Protein AF-A0A2W6T883-F1 (afdb_monomer_lite)

pLDDT: mean 93.5, std 10.35, range [40.06, 98.88]

Sequence (220 aa):
MSGCNPNTFVNSADPNTIEYDNLISVFHASLAKEKDGSFKVWGQVSNSNGTSDLLSPTLIAPGNGFNYTGTPLRVAAGSVSNTGHQFALLTTDGLYVWGTTNTLVSSTIKTTSAFGKITINGKTDGLPAGVNPSDVKMMFGSYRTLAIVTCTGDAWVLSFNGSKNGDGTAEGTTNNVIWHRVKTSLAGNPNLDNVVAMRGTPNALFALTSDGKLYTWGTG

Radius of gyration: 16.22 Å; chains: 1; bounding box: 38×35×51 Å

Structure (mmCIF, N/CA/C/O backbone):
data_AF-A0A2W6T883-F1
#
_entry.id   AF-A0A2W6T883-F1
#
loop_
_atom_site.group_PDB
_atom_site.id
_atom_site.type_symbol
_atom_site.label_atom_id
_atom_site.label_alt_id
_atom_site.label_comp_id
_atom_site.label_asym_id
_atom_site.label_entity_id
_atom_site.label_seq_id
_atom_site.pdbx_PDB_ins_code
_atom_site.Cartn_x
_atom_site.Cartn_y
_atom_site.Cartn_z
_atom_site.occupancy
_atom_site.B_iso_or_equiv
_atom_site.auth_seq_id
_atom_site.auth_comp_id
_atom_site.auth_asym_id
_atom_site.auth_atom_id
_atom_site.pdbx_PDB_model_num
ATOM 1 N N . MET A 1 1 ? -6.076 -19.173 -3.069 1.00 43.66 1 MET A N 1
ATOM 2 C CA . MET A 1 1 ? -6.849 -18.154 -2.327 1.00 43.66 1 MET A CA 1
ATOM 3 C C . MET A 1 1 ? -5.920 -17.567 -1.277 1.00 43.66 1 MET A C 1
ATOM 5 O O . MET A 1 1 ? -5.486 -18.310 -0.409 1.00 43.66 1 MET A O 1
ATOM 9 N N . SER A 1 2 ? -5.494 -16.312 -1.430 1.00 40.06 2 SER A N 1
ATOM 10 C CA . SER A 1 2 ? -4.523 -15.674 -0.531 1.00 40.06 2 SER A CA 1
ATOM 11 C C . SER A 1 2 ? -5.237 -14.841 0.541 1.00 40.06 2 SER A C 1
ATOM 13 O O . SER A 1 2 ? -5.756 -13.757 0.257 1.00 40.06 2 SER A O 1
ATOM 15 N N . GLY A 1 3 ? -5.239 -15.338 1.777 1.00 52.97 3 GLY A N 1
ATOM 16 C CA . GLY A 1 3 ? -5.752 -14.625 2.951 1.00 52.97 3 GLY A CA 1
ATOM 17 C C . GLY A 1 3 ? -7.233 -14.866 3.264 1.00 52.97 3 GLY A C 1
ATOM 18 O O . GLY A 1 3 ? -7.943 -15.573 2.553 1.00 52.97 3 GLY A O 1
ATOM 19 N N . CYS A 1 4 ? -7.690 -14.258 4.361 1.00 63.34 4 CYS A N 1
ATOM 20 C CA . CYS A 1 4 ? -9.005 -14.465 4.982 1.00 63.34 4 CYS A CA 1
ATOM 21 C C . CYS A 1 4 ? -10.194 -13.827 4.234 1.00 63.34 4 CYS A C 1
ATOM 23 O O . CYS A 1 4 ? -11.282 -13.737 4.793 1.00 63.34 4 CYS A O 1
ATOM 25 N N . ASN A 1 5 ? -10.000 -13.394 2.984 1.00 64.19 5 ASN A N 1
ATOM 26 C CA . ASN A 1 5 ? -11.037 -12.792 2.147 1.00 64.19 5 ASN A CA 1
ATOM 27 C C . ASN A 1 5 ? -11.294 -13.694 0.930 1.00 64.19 5 ASN A C 1
ATOM 29 O O . ASN A 1 5 ? -10.656 -13.516 -0.108 1.00 64.19 5 ASN A O 1
ATOM 33 N N . PRO A 1 6 ? -12.202 -14.683 1.027 1.00 61.53 6 PRO A N 1
ATOM 34 C CA . PRO A 1 6 ? -12.593 -15.491 -0.128 1.00 61.53 6 PRO A CA 1
ATOM 35 C C . PRO A 1 6 ? -13.497 -14.710 -1.099 1.00 61.53 6 PRO A C 1
ATOM 37 O O . PRO A 1 6 ? -13.765 -15.176 -2.207 1.00 61.53 6 PRO A O 1
ATOM 40 N N . ASN A 1 7 ? -13.980 -13.532 -0.689 1.00 65.56 7 ASN A N 1
ATOM 41 C CA . ASN A 1 7 ? -15.039 -12.803 -1.363 1.00 65.56 7 ASN A CA 1
ATOM 42 C C . ASN A 1 7 ? -14.481 -11.786 -2.371 1.00 65.56 7 ASN A C 1
ATOM 44 O O . ASN A 1 7 ? -14.225 -10.628 -2.045 1.00 65.56 7 ASN A O 1
ATOM 48 N N . THR A 1 8 ? -14.238 -12.252 -3.596 1.00 64.50 8 THR A N 1
ATOM 49 C CA . THR A 1 8 ? -13.632 -11.474 -4.687 1.00 64.50 8 THR A CA 1
ATOM 50 C C . THR A 1 8 ? -14.558 -11.362 -5.893 1.00 64.50 8 THR A C 1
ATOM 52 O O . THR A 1 8 ? -15.425 -12.210 -6.118 1.00 64.50 8 THR A O 1
ATOM 55 N N . PHE A 1 9 ? -14.317 -10.347 -6.727 1.00 64.19 9 PHE A N 1
ATOM 56 C CA . PHE A 1 9 ? -14.964 -10.167 -8.030 1.00 64.19 9 PHE A CA 1
ATOM 57 C C . PHE A 1 9 ? -16.500 -10.056 -7.947 1.00 64.19 9 PHE A C 1
ATOM 59 O O . PHE A 1 9 ? -17.023 -9.174 -7.272 1.00 64.19 9 PHE A O 1
ATOM 66 N N . VAL A 1 10 ? -17.222 -10.905 -8.684 1.00 56.94 10 VAL A N 1
ATOM 67 C CA . VAL A 1 10 ? -18.662 -10.777 -8.964 1.00 56.94 10 VAL A CA 1
ATOM 68 C C . VAL A 1 10 ? -19.541 -11.211 -7.776 1.00 56.94 10 VAL A C 1
ATOM 70 O O . VAL A 1 10 ? -20.741 -10.965 -7.794 1.00 56.94 10 VAL A O 1
ATOM 73 N N . ASN A 1 11 ? -18.963 -11.815 -6.728 1.00 55.88 11 ASN A N 1
ATOM 74 C CA . ASN A 1 11 ? -19.714 -12.407 -5.608 1.00 55.88 11 ASN A CA 1
ATOM 75 C C . ASN A 1 11 ? -19.651 -11.604 -4.289 1.00 55.88 11 ASN A C 1
ATOM 77 O O . ASN A 1 11 ? -20.107 -12.096 -3.257 1.00 55.88 11 ASN A O 1
ATOM 81 N N . SER A 1 12 ? -19.139 -10.367 -4.316 1.00 64.88 12 SER A N 1
ATOM 82 C CA . SER A 1 12 ? -19.002 -9.492 -3.138 1.00 64.88 12 SER A CA 1
ATOM 83 C C . SER A 1 12 ? -20.351 -9.085 -2.531 1.00 64.88 12 SER A C 1
ATOM 85 O O . SER A 1 12 ? -20.956 -8.110 -2.966 1.00 64.88 12 SER A O 1
ATOM 87 N N . ALA A 1 13 ? -20.810 -9.816 -1.510 1.00 67.00 13 ALA A N 1
ATOM 88 C CA . ALA A 1 13 ? -22.070 -9.541 -0.802 1.00 67.00 13 ALA A CA 1
ATOM 89 C C . ALA A 1 13 ? -21.924 -9.189 0.694 1.00 67.00 13 ALA A C 1
ATOM 91 O O . ALA A 1 13 ? -22.762 -8.467 1.228 1.00 67.00 13 ALA A O 1
ATOM 92 N N . ASP A 1 14 ? -20.881 -9.678 1.376 1.00 73.62 14 ASP A N 1
ATOM 93 C CA . ASP A 1 14 ? -20.674 -9.465 2.817 1.00 73.62 14 ASP A CA 1
ATOM 94 C C . ASP A 1 14 ? -19.475 -8.537 3.058 1.00 73.62 14 ASP A C 1
ATOM 96 O O . ASP A 1 14 ? -18.344 -8.958 2.794 1.00 73.62 14 ASP A O 1
ATOM 100 N N . PRO A 1 15 ? -19.681 -7.314 3.590 1.00 68.94 15 PRO A N 1
ATOM 101 C CA . PRO A 1 15 ? -18.618 -6.330 3.797 1.00 68.94 15 PRO A CA 1
ATOM 102 C C . PRO A 1 15 ? -17.485 -6.818 4.708 1.00 68.94 15 PRO A C 1
ATOM 104 O O . PRO A 1 15 ? -16.374 -6.300 4.611 1.00 68.94 15 PRO A O 1
ATOM 107 N N . ASN A 1 16 ? -17.719 -7.829 5.550 1.00 69.44 16 ASN A N 1
ATOM 108 C CA . ASN A 1 16 ? -16.692 -8.376 6.437 1.00 69.44 16 ASN A CA 1
ATOM 109 C C . ASN A 1 16 ? -15.648 -9.229 5.707 1.00 69.44 16 ASN A C 1
ATOM 111 O O . ASN A 1 16 ? -14.562 -9.454 6.242 1.00 69.44 16 ASN A O 1
ATOM 115 N N . THR A 1 17 ? -15.970 -9.708 4.502 1.00 69.06 17 THR A N 1
ATOM 116 C CA . THR A 1 17 ? -15.148 -10.668 3.752 1.00 69.06 17 THR A CA 1
ATOM 117 C C . THR A 1 17 ? -14.672 -10.150 2.397 1.00 69.06 17 THR A C 1
ATOM 119 O O . THR A 1 17 ? -13.911 -10.855 1.728 1.00 69.06 17 THR A O 1
ATOM 122 N N . ILE A 1 18 ? -15.089 -8.940 1.986 1.00 73.94 18 ILE A N 1
ATOM 123 C CA . ILE A 1 18 ? -14.731 -8.337 0.691 1.00 73.94 18 ILE A CA 1
ATOM 124 C C . ILE A 1 18 ? -13.211 -8.223 0.562 1.00 73.94 18 ILE A C 1
ATOM 126 O O . ILE A 1 18 ? -12.535 -7.571 1.362 1.00 73.94 18 ILE A O 1
ATOM 130 N N . GLU A 1 19 ? -12.668 -8.797 -0.508 1.00 76.62 19 GLU A N 1
ATOM 131 C CA . GLU A 1 19 ? -11.346 -8.424 -0.986 1.00 76.62 19 GLU A CA 1
ATOM 132 C C . GLU A 1 19 ? -11.461 -7.158 -1.836 1.00 76.62 19 GLU A C 1
ATOM 134 O O . GLU A 1 19 ? -11.983 -7.153 -2.956 1.00 76.62 19 GLU A O 1
ATOM 139 N N . TYR A 1 20 ? -10.982 -6.063 -1.262 1.00 78.25 20 TYR A N 1
ATOM 140 C CA . TYR A 1 20 ? -10.954 -4.779 -1.931 1.00 78.25 20 TYR A CA 1
ATOM 141 C C . TYR A 1 20 ? -9.771 -4.658 -2.905 1.00 78.25 20 TYR A C 1
ATOM 143 O O . TYR A 1 20 ? -8.866 -5.488 -2.925 1.00 78.25 20 TYR A O 1
ATOM 151 N N . ASP A 1 21 ? -9.770 -3.560 -3.667 1.00 80.81 21 ASP A N 1
ATOM 152 C CA . ASP A 1 21 ? -8.621 -3.089 -4.449 1.00 80.81 21 ASP A CA 1
ATOM 153 C C . ASP A 1 21 ? -8.260 -3.995 -5.641 1.00 80.81 21 ASP A C 1
ATOM 155 O O . ASP A 1 21 ? -7.102 -4.137 -6.026 1.00 80.81 21 ASP A O 1
ATOM 159 N N . ASN A 1 22 ? -9.291 -4.558 -6.286 1.00 85.38 22 ASN A N 1
ATOM 160 C CA . ASN A 1 22 ? -9.155 -5.268 -7.567 1.00 85.38 22 ASN A CA 1
ATOM 161 C C . ASN A 1 22 ? -8.710 -4.336 -8.709 1.00 85.38 22 ASN A C 1
ATOM 163 O O . ASN A 1 22 ? -8.096 -4.785 -9.673 1.00 85.38 22 ASN A O 1
ATOM 167 N N . LEU A 1 23 ? -9.021 -3.044 -8.591 1.00 92.25 23 LEU A N 1
ATOM 168 C CA . LEU A 1 23 ? -8.545 -1.970 -9.455 1.00 92.25 23 LEU A CA 1
ATOM 169 C C . LEU A 1 23 ? -8.138 -0.794 -8.570 1.00 92.25 23 LEU A C 1
ATOM 171 O O . LEU A 1 23 ? -8.924 -0.341 -7.739 1.00 92.25 23 LEU A O 1
ATOM 175 N N . ILE A 1 24 ? -6.924 -0.293 -8.765 1.00 96.25 24 ILE A N 1
ATOM 176 C CA . ILE A 1 24 ? -6.396 0.889 -8.083 1.00 96.25 24 ILE A CA 1
ATOM 177 C C . ILE A 1 24 ? -5.982 1.873 -9.162 1.00 96.25 24 ILE A C 1
ATOM 179 O O . ILE A 1 24 ? -5.304 1.501 -10.117 1.00 96.25 24 ILE A O 1
ATOM 183 N N . SER A 1 25 ? -6.376 3.130 -9.009 1.00 95.38 25 SER A N 1
ATOM 184 C CA . SER A 1 25 ? -5.904 4.210 -9.869 1.00 95.38 25 SER A CA 1
ATOM 185 C C . SER A 1 25 ? -5.264 5.294 -9.025 1.00 95.38 25 SER A C 1
ATOM 187 O O . SER A 1 25 ? -5.792 5.697 -7.991 1.00 95.38 25 SER A O 1
ATOM 189 N N . VAL A 1 26 ? -4.115 5.745 -9.498 1.00 95.62 26 VAL A N 1
ATOM 190 C CA . VAL A 1 26 ? -3.453 6.974 -9.077 1.00 95.62 26 VAL A CA 1
ATOM 191 C C . VAL A 1 26 ? -3.483 7.953 -10.249 1.00 95.62 26 VAL A C 1
ATOM 193 O O . VAL A 1 26 ? -4.086 7.660 -11.279 1.00 95.62 26 VAL A O 1
ATOM 196 N N . PHE A 1 27 ? -2.867 9.126 -10.109 1.00 94.88 27 PHE A N 1
ATOM 197 C CA . PHE A 1 27 ? -3.077 10.238 -11.041 1.00 94.88 27 PHE A CA 1
ATOM 198 C C . PHE A 1 27 ? -2.896 9.843 -12.528 1.00 94.88 27 PHE A C 1
ATOM 200 O O . PHE A 1 27 ? -3.797 10.107 -13.315 1.00 94.88 27 PHE A O 1
ATOM 207 N N . HIS A 1 28 ? -1.806 9.163 -12.922 1.00 96.56 28 HIS A N 1
ATOM 208 C CA . HIS A 1 28 ? -1.572 8.708 -14.313 1.00 96.56 28 HIS A CA 1
ATOM 209 C C . HIS A 1 28 ? -1.150 7.235 -14.425 1.00 96.56 28 HIS A C 1
ATOM 211 O O . HIS A 1 28 ? -0.506 6.837 -15.398 1.00 96.56 28 HIS A O 1
ATOM 217 N N . ALA A 1 29 ? -1.477 6.416 -13.430 1.00 97.50 29 ALA A N 1
ATOM 218 C CA . ALA A 1 29 ? -1.140 5.001 -13.443 1.00 97.50 29 ALA A CA 1
ATOM 219 C C . ALA A 1 29 ? -2.209 4.171 -12.742 1.00 97.50 29 ALA A C 1
ATOM 221 O O . ALA A 1 29 ? -2.952 4.662 -11.889 1.00 97.50 29 ALA A O 1
ATOM 222 N N . SER A 1 30 ? -2.267 2.896 -13.098 1.00 97.69 30 SER A N 1
ATOM 223 C CA . SER A 1 30 ? -3.265 1.973 -12.580 1.00 97.69 30 SER A CA 1
ATOM 224 C C . SER A 1 30 ? -2.646 0.619 -12.273 1.00 97.69 30 SER A C 1
ATOM 226 O O . SER A 1 30 ? -1.689 0.185 -12.916 1.00 97.69 30 SER A O 1
ATOM 228 N N . LEU A 1 31 ? -3.227 -0.049 -11.281 1.00 98.38 31 LEU A N 1
ATOM 229 C CA . LEU A 1 31 ? -2.971 -1.438 -10.935 1.00 98.38 31 LEU A CA 1
ATOM 230 C C . LEU A 1 31 ? -4.273 -2.224 -11.078 1.00 98.38 31 LEU A C 1
ATOM 232 O O . LEU A 1 31 ? -5.343 -1.729 -10.719 1.00 98.38 31 LEU A O 1
ATOM 236 N N . ALA A 1 32 ? -4.176 -3.461 -11.549 1.00 96.31 32 ALA A N 1
ATOM 237 C CA . ALA A 1 32 ? -5.304 -4.379 -11.619 1.00 96.31 32 ALA A CA 1
ATOM 238 C C . ALA A 1 32 ? -4.923 -5.750 -11.083 1.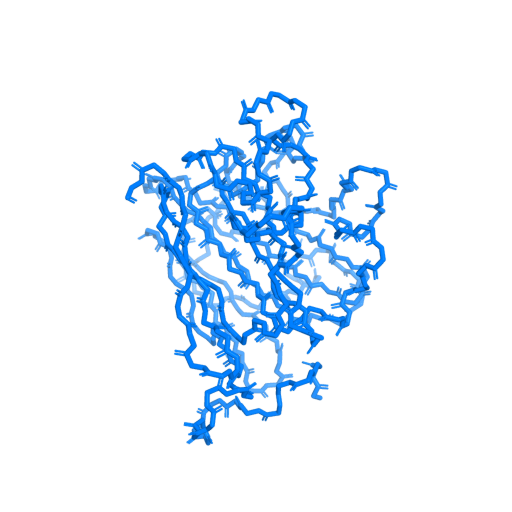00 96.31 32 ALA A C 1
ATOM 240 O O . ALA A 1 32 ? -3.832 -6.245 -11.365 1.00 96.31 32 ALA A O 1
ATOM 241 N N . LYS A 1 33 ? -5.845 -6.371 -10.352 1.00 93.19 33 LYS A N 1
ATOM 242 C CA . LYS A 1 33 ? -5.778 -7.776 -9.970 1.00 93.19 33 LYS A CA 1
ATOM 243 C C . LYS A 1 33 ? -6.464 -8.625 -11.035 1.00 93.19 33 LYS A C 1
ATOM 245 O O . LYS A 1 33 ? -7.607 -8.372 -11.410 1.00 93.19 33 LYS A O 1
ATOM 250 N N . GLU A 1 34 ? -5.777 -9.658 -11.490 1.00 90.75 34 GLU A N 1
ATOM 251 C CA . GLU A 1 34 ? -6.300 -10.644 -12.427 1.00 90.75 34 GLU A CA 1
ATOM 252 C C . GLU A 1 34 ? -6.982 -11.799 -11.679 1.00 90.75 34 GLU A C 1
ATOM 254 O O . GLU A 1 34 ? -6.749 -12.039 -10.491 1.00 90.75 34 GLU A O 1
ATOM 259 N N . LYS A 1 35 ? -7.820 -12.561 -12.392 1.00 85.25 35 LYS A N 1
ATOM 260 C CA . LYS A 1 35 ? -8.583 -13.685 -11.817 1.00 85.25 35 LYS A CA 1
ATOM 261 C C . LYS A 1 35 ? -7.709 -14.767 -11.173 1.00 85.25 35 LYS A C 1
ATOM 263 O O . LYS A 1 35 ? -8.174 -15.492 -10.301 1.00 85.25 35 LYS A O 1
ATOM 268 N N . ASP A 1 36 ? -6.472 -14.909 -11.641 1.00 86.25 36 ASP A N 1
ATOM 269 C CA . ASP A 1 36 ? -5.504 -15.890 -11.148 1.00 86.25 36 ASP A CA 1
ATOM 270 C C . ASP A 1 36 ? -4.741 -15.397 -9.905 1.00 86.25 36 ASP A C 1
ATOM 272 O O . ASP A 1 36 ? -3.927 -16.131 -9.349 1.00 86.25 36 ASP A O 1
ATOM 276 N N . GLY A 1 37 ? -5.028 -14.177 -9.439 1.00 87.69 37 GLY A N 1
ATOM 277 C CA . GLY A 1 37 ? -4.365 -13.543 -8.303 1.00 87.69 37 GLY A CA 1
ATOM 278 C C . GLY A 1 37 ? -3.100 -12.768 -8.666 1.00 87.69 37 GLY A C 1
ATOM 279 O O . GLY A 1 37 ? -2.504 -12.161 -7.779 1.00 87.69 37 GLY A O 1
ATOM 280 N N . SER A 1 38 ? -2.695 -12.758 -9.938 1.00 94.38 38 SER A N 1
ATOM 281 C CA . SER A 1 38 ? -1.595 -11.919 -10.406 1.00 94.38 38 SER A CA 1
ATOM 282 C C . SER A 1 38 ? -2.008 -10.449 -10.511 1.00 94.38 38 SER A C 1
ATOM 284 O O . SER A 1 38 ? -3.192 -10.109 -10.466 1.00 94.38 38 SER A O 1
ATOM 286 N N . PHE A 1 39 ? -1.023 -9.558 -10.636 1.00 97.81 39 PHE A N 1
ATOM 287 C CA . PHE A 1 39 ? -1.261 -8.121 -10.727 1.00 97.81 39 PHE A CA 1
ATOM 288 C C . PHE A 1 39 ? -0.634 -7.545 -11.990 1.00 97.81 39 PHE A C 1
ATOM 290 O O . PHE A 1 39 ? 0.483 -7.911 -12.358 1.00 97.81 39 PHE A O 1
ATOM 297 N N . LYS A 1 40 ? -1.328 -6.605 -12.628 1.00 98.62 40 LYS A N 1
ATOM 298 C CA . LYS A 1 40 ? -0.805 -5.796 -13.729 1.00 98.62 40 LYS A CA 1
ATOM 299 C C . LYS A 1 40 ? -0.663 -4.344 -13.308 1.00 98.62 40 LYS A C 1
ATOM 301 O O . LYS A 1 40 ? -1.455 -3.857 -12.506 1.00 98.62 40 LYS A O 1
ATOM 306 N N . VAL A 1 41 ? 0.313 -3.657 -13.892 1.00 98.69 41 VAL A N 1
ATOM 307 C CA . VAL A 1 41 ? 0.535 -2.216 -13.749 1.00 98.69 41 VAL A CA 1
ATOM 308 C C . VAL A 1 41 ? 0.715 -1.571 -15.122 1.00 98.69 41 VAL A C 1
ATOM 310 O O . VAL A 1 41 ? 1.238 -2.200 -16.045 1.00 98.69 41 VAL A O 1
ATOM 313 N N . TRP A 1 42 ? 0.244 -0.337 -15.275 1.00 98.50 42 TRP A N 1
ATOM 314 C CA . TRP A 1 42 ? 0.524 0.506 -16.436 1.00 98.50 42 TRP A CA 1
ATOM 315 C C . TRP A 1 42 ? 0.384 1.988 -16.095 1.00 98.50 42 TRP A C 1
ATOM 317 O O . TRP A 1 42 ? -0.129 2.358 -15.038 1.00 98.50 42 TRP A O 1
ATOM 327 N N . GLY A 1 43 ? 0.824 2.833 -17.022 1.00 97.38 43 GLY A N 1
ATOM 328 C CA . GLY A 1 43 ? 0.801 4.282 -16.918 1.00 97.38 43 GLY A CA 1
ATOM 329 C C . GLY A 1 43 ? 2.171 4.885 -16.639 1.00 97.38 43 GLY A C 1
ATOM 330 O O . GLY A 1 43 ? 3.214 4.235 -16.792 1.00 97.38 43 GLY A O 1
ATOM 331 N N . GLN A 1 44 ? 2.161 6.154 -16.257 1.00 96.38 44 GLN A N 1
ATOM 332 C CA . GLN A 1 44 ? 3.364 6.966 -16.152 1.00 96.38 44 GLN A CA 1
ATOM 333 C C . GLN A 1 44 ? 4.254 6.517 -14.985 1.00 96.38 44 GLN A C 1
ATOM 335 O O . GLN A 1 44 ? 3.752 6.236 -13.897 1.00 96.38 44 GLN A O 1
ATOM 340 N N . VAL A 1 45 ? 5.574 6.469 -15.192 1.00 95.31 45 VAL A N 1
ATOM 341 C CA . VAL A 1 45 ? 6.585 6.139 -14.161 1.00 95.31 45 VAL A CA 1
ATOM 342 C C . VAL A 1 45 ? 6.330 4.784 -13.467 1.00 95.31 45 VAL A C 1
ATOM 344 O O . VAL A 1 45 ? 6.726 4.554 -12.325 1.00 95.31 45 VAL A O 1
ATOM 347 N N . SER A 1 46 ? 5.626 3.867 -14.131 1.00 97.88 46 SER A N 1
ATOM 348 C CA . SER A 1 46 ? 5.144 2.627 -13.513 1.00 97.88 46 SER A CA 1
ATOM 349 C C . SER A 1 46 ? 6.034 1.405 -13.751 1.00 97.88 46 SER A C 1
ATOM 351 O O . SER A 1 46 ? 5.826 0.367 -13.118 1.00 97.88 46 SER A O 1
ATOM 353 N N . ASN A 1 47 ? 7.036 1.513 -14.630 1.00 98.38 47 ASN A N 1
ATOM 354 C CA . ASN A 1 47 ? 7.959 0.422 -14.936 1.00 98.38 47 ASN A CA 1
ATOM 355 C C . ASN A 1 47 ? 8.837 0.059 -13.720 1.00 98.38 47 ASN A C 1
ATOM 357 O O . ASN A 1 47 ? 8.997 0.850 -12.791 1.00 98.38 47 ASN A O 1
ATOM 361 N N . SER A 1 48 ? 9.437 -1.131 -13.716 1.00 98.56 48 SER A N 1
ATOM 362 C CA . SER A 1 48 ? 10.222 -1.673 -12.597 1.00 98.56 48 SER A CA 1
ATOM 363 C C . SER A 1 48 ? 11.481 -0.861 -12.270 1.00 98.56 48 SER A C 1
ATOM 365 O O . SER A 1 48 ? 11.947 -0.877 -11.134 1.00 98.56 48 SER A O 1
ATOM 367 N N . ASN A 1 49 ? 12.009 -0.074 -13.210 1.00 98.12 49 ASN A N 1
ATOM 368 C CA . ASN A 1 49 ? 13.068 0.906 -12.933 1.00 98.12 49 ASN A CA 1
ATOM 369 C C . ASN A 1 49 ? 12.573 2.138 -12.135 1.00 98.12 49 ASN A C 1
ATOM 371 O O . ASN A 1 49 ? 13.379 2.925 -11.631 1.00 98.12 49 ASN A O 1
ATOM 375 N N . GLY A 1 50 ? 11.254 2.291 -11.997 1.00 96.62 50 GLY A N 1
ATOM 376 C CA . GLY A 1 50 ? 10.584 3.382 -11.299 1.00 96.62 50 GLY A CA 1
ATOM 377 C C . GLY A 1 50 ? 10.736 4.745 -11.968 1.00 96.62 50 GLY A C 1
ATOM 378 O O . GLY A 1 50 ? 10.592 5.752 -11.283 1.00 96.62 50 GLY A O 1
ATOM 379 N N . THR A 1 51 ? 11.090 4.792 -13.256 1.00 96.25 51 THR A N 1
ATOM 380 C CA . THR A 1 51 ? 11.303 6.039 -14.015 1.00 96.25 51 THR A CA 1
ATOM 381 C C . THR A 1 51 ? 10.658 6.026 -15.397 1.00 96.25 51 THR A C 1
ATOM 383 O O . THR A 1 51 ? 10.266 7.079 -15.889 1.00 96.25 51 THR A O 1
ATOM 386 N N . SER A 1 52 ? 10.535 4.859 -16.031 1.00 97.31 52 SER A N 1
ATOM 387 C CA . SER A 1 52 ? 9.914 4.711 -17.348 1.00 97.31 52 SER A CA 1
ATOM 388 C C . SER A 1 52 ? 8.424 4.399 -17.258 1.00 97.31 52 SER A C 1
ATOM 390 O O . SER A 1 52 ? 7.930 3.858 -16.266 1.00 97.31 52 SER A O 1
ATOM 392 N N . ASP A 1 53 ? 7.724 4.686 -18.346 1.00 97.81 53 ASP A N 1
ATOM 393 C CA . ASP A 1 53 ? 6.302 4.404 -18.488 1.00 97.81 53 ASP A CA 1
ATOM 394 C C . ASP A 1 53 ? 6.066 2.959 -18.949 1.00 97.81 53 ASP A C 1
ATOM 396 O O . ASP A 1 53 ? 6.917 2.336 -19.591 1.00 97.81 53 ASP A O 1
ATOM 400 N N . LEU A 1 54 ? 4.877 2.438 -18.653 1.00 98.44 54 LEU A N 1
ATOM 401 C CA . LEU A 1 54 ? 4.342 1.221 -19.261 1.00 98.44 54 LEU A CA 1
ATOM 402 C C . LEU A 1 54 ? 3.059 1.594 -20.000 1.00 98.44 54 LEU A C 1
ATOM 404 O O . LEU A 1 54 ? 2.068 1.973 -19.383 1.00 98.44 54 LEU A O 1
ATOM 408 N N . LEU A 1 55 ? 3.078 1.506 -21.329 1.00 98.06 55 LEU A N 1
ATOM 409 C CA . LEU A 1 55 ? 1.989 2.004 -22.182 1.00 98.06 55 LEU A CA 1
ATOM 410 C C . LEU A 1 55 ? 0.806 1.031 -22.306 1.00 98.06 55 LEU A C 1
ATOM 412 O O . LEU A 1 55 ? -0.216 1.360 -22.900 1.00 98.06 55 LEU A O 1
ATOM 416 N N . SER A 1 56 ? 0.937 -0.167 -21.745 1.00 98.06 56 SER A N 1
ATOM 417 C CA . SER A 1 56 ? -0.090 -1.205 -21.742 1.00 98.06 56 SER A CA 1
ATOM 418 C C . SER A 1 56 ? -0.048 -1.989 -20.431 1.00 98.06 56 SER A C 1
ATOM 420 O O . SER A 1 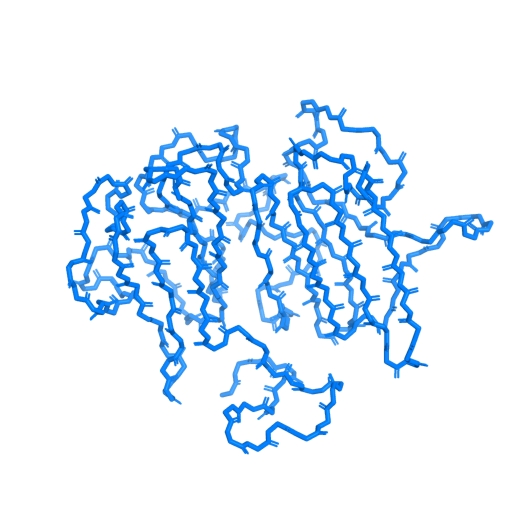56 ? 1.036 -2.104 -19.845 1.00 98.06 56 SER A O 1
ATOM 422 N N . PRO A 1 57 ? -1.176 -2.580 -19.986 1.00 98.50 57 PRO A N 1
ATOM 423 C CA . PRO A 1 57 ? -1.213 -3.446 -18.811 1.00 98.50 57 PRO A CA 1
ATOM 424 C C . PRO A 1 57 ? -0.114 -4.508 -18.855 1.00 98.50 57 PRO A C 1
ATOM 426 O O . PRO A 1 57 ? -0.132 -5.405 -19.696 1.00 98.50 57 PRO A O 1
ATOM 429 N N . THR A 1 58 ? 0.849 -4.396 -17.946 1.00 98.75 58 THR A N 1
ATOM 430 C CA . THR A 1 58 ? 2.029 -5.262 -17.895 1.00 98.75 58 THR A CA 1
ATOM 431 C C . THR A 1 58 ? 2.011 -6.055 -16.604 1.00 98.75 58 THR A C 1
ATOM 433 O O . THR A 1 58 ? 1.799 -5.497 -15.530 1.00 98.75 58 THR A O 1
ATOM 436 N N . LEU A 1 59 ? 2.228 -7.366 -16.700 1.00 98.69 59 LEU A N 1
ATOM 437 C CA . LEU A 1 59 ? 2.278 -8.253 -15.542 1.00 98.69 59 LEU A CA 1
ATOM 438 C C . LEU A 1 59 ? 3.431 -7.861 -14.605 1.00 98.69 59 LEU A C 1
ATOM 440 O O . LEU A 1 59 ? 4.576 -7.740 -15.040 1.00 98.69 59 LEU A O 1
ATOM 444 N N . ILE A 1 60 ? 3.143 -7.734 -13.313 1.00 98.75 60 ILE A N 1
ATOM 445 C CA . ILE A 1 60 ? 4.151 -7.561 -12.268 1.00 98.75 60 ILE A CA 1
ATOM 446 C C . ILE A 1 60 ? 4.759 -8.939 -11.982 1.00 98.75 60 ILE A C 1
ATOM 448 O O . ILE A 1 60 ? 4.250 -9.720 -11.176 1.00 98.75 60 ILE A O 1
ATOM 452 N N . ALA A 1 61 ? 5.840 -9.263 -12.687 1.00 98.44 61 ALA A N 1
ATOM 453 C CA . ALA A 1 61 ? 6.559 -10.530 -12.567 1.00 98.44 61 ALA A CA 1
ATOM 454 C C . ALA A 1 61 ? 8.073 -10.333 -12.749 1.00 98.44 61 ALA A C 1
ATOM 456 O O . ALA A 1 61 ? 8.471 -9.397 -13.453 1.00 98.44 61 ALA A O 1
ATOM 457 N N . PRO A 1 62 ? 8.917 -11.242 -12.215 1.00 98.38 62 PRO A N 1
ATOM 458 C CA . PRO A 1 62 ? 10.366 -11.191 -12.424 1.00 98.38 62 PRO A CA 1
ATOM 459 C C . PRO A 1 62 ? 10.761 -11.141 -13.905 1.00 98.38 62 PRO A C 1
ATOM 461 O O . PRO A 1 62 ? 11.661 -10.397 -14.278 1.00 98.38 62 PRO A O 1
ATOM 464 N N . GLY A 1 63 ? 10.020 -11.836 -14.778 1.00 97.94 63 GLY A N 1
ATOM 465 C CA . GLY A 1 63 ? 10.234 -11.794 -16.232 1.00 97.94 63 GLY A CA 1
ATOM 466 C C . GLY A 1 63 ? 10.068 -10.406 -16.872 1.00 97.94 63 GLY A C 1
ATOM 467 O O . GLY A 1 63 ? 10.604 -10.173 -17.947 1.00 97.94 63 GLY A O 1
ATOM 468 N N . ASN A 1 64 ? 9.389 -9.475 -16.195 1.00 98.50 64 ASN A N 1
ATOM 469 C CA . ASN A 1 64 ? 9.218 -8.078 -16.612 1.00 98.50 64 ASN A CA 1
ATOM 470 C C . ASN A 1 64 ? 10.065 -7.108 -15.757 1.00 98.50 64 ASN A C 1
ATOM 472 O O . ASN A 1 64 ? 9.773 -5.917 -15.668 1.00 98.50 64 ASN A O 1
ATOM 476 N N . GLY A 1 65 ? 11.099 -7.616 -15.078 1.00 98.12 65 GLY A N 1
ATOM 477 C CA . GLY A 1 65 ? 12.030 -6.835 -14.256 1.00 98.12 65 GLY A CA 1
ATOM 478 C C . GLY A 1 65 ? 11.542 -6.513 -12.839 1.00 98.12 65 GLY A C 1
ATOM 479 O O . GLY A 1 65 ? 12.281 -5.912 -12.060 1.00 98.12 65 GLY A O 1
ATOM 480 N N . PHE A 1 66 ? 10.331 -6.933 -12.460 1.00 98.75 66 PHE A N 1
ATOM 481 C CA . PHE A 1 66 ? 9.840 -6.839 -11.082 1.00 98.75 66 PHE A CA 1
ATOM 482 C C . PHE A 1 66 ? 10.390 -8.014 -10.269 1.00 98.75 66 PHE A C 1
ATOM 484 O O . PHE A 1 66 ? 9.705 -9.010 -10.043 1.00 98.75 66 PHE A O 1
ATOM 491 N N . ASN A 1 67 ? 11.662 -7.924 -9.885 1.00 97.88 67 ASN A N 1
ATOM 492 C CA . ASN A 1 67 ? 12.410 -9.012 -9.253 1.00 97.88 67 ASN A CA 1
ATOM 493 C C . ASN A 1 67 ? 12.001 -9.220 -7.784 1.00 97.88 67 ASN A C 1
ATOM 495 O O . ASN A 1 67 ? 12.684 -8.763 -6.866 1.00 97.88 67 ASN A O 1
ATOM 499 N N . TYR A 1 68 ? 10.878 -9.903 -7.564 1.00 98.44 68 TYR A N 1
ATOM 500 C CA . TYR A 1 68 ? 10.438 -10.383 -6.252 1.00 98.44 68 TYR A CA 1
ATOM 501 C C . TYR A 1 68 ? 10.567 -11.902 -6.127 1.00 98.44 68 TYR A C 1
ATOM 503 O O . TYR A 1 68 ? 10.694 -12.623 -7.117 1.00 98.44 68 TYR A O 1
ATOM 511 N N . THR A 1 69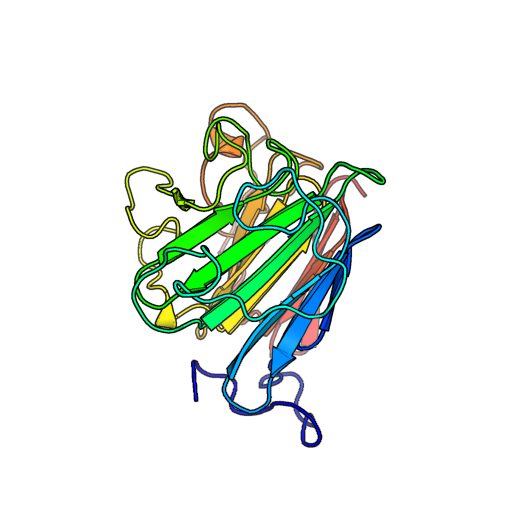 ? 10.492 -12.387 -4.894 1.00 98.25 69 THR A N 1
ATOM 512 C CA . THR A 1 69 ? 10.340 -13.805 -4.562 1.00 98.25 69 THR A CA 1
ATOM 513 C C . THR A 1 69 ? 9.000 -14.027 -3.861 1.00 98.25 69 THR A C 1
ATOM 515 O O . THR A 1 69 ? 8.313 -13.086 -3.461 1.00 98.25 69 THR A O 1
ATOM 518 N N . GLY A 1 70 ? 8.589 -15.288 -3.737 1.00 97.31 70 GLY A N 1
ATOM 519 C CA . GLY A 1 70 ? 7.304 -15.632 -3.136 1.00 97.31 70 GLY A CA 1
ATOM 520 C C . GLY A 1 70 ? 6.105 -15.380 -4.054 1.00 97.31 70 GLY A C 1
ATOM 521 O O . GLY A 1 70 ? 6.239 -15.157 -5.256 1.00 97.31 70 GLY A O 1
ATOM 522 N N . THR A 1 71 ? 4.909 -15.470 -3.474 1.00 96.75 71 THR A N 1
ATOM 523 C CA . THR A 1 71 ? 3.637 -15.305 -4.194 1.00 96.75 71 THR A CA 1
ATOM 524 C C . THR A 1 71 ? 3.090 -13.894 -3.982 1.00 96.75 71 THR A C 1
ATOM 526 O O . THR A 1 71 ? 3.035 -13.467 -2.827 1.00 96.75 71 THR A O 1
ATOM 529 N N . PRO A 1 72 ? 2.659 -13.171 -5.033 1.00 96.81 72 PRO A N 1
ATOM 530 C CA . PRO A 1 72 ? 1.955 -11.897 -4.900 1.00 96.81 72 PRO A CA 1
ATOM 531 C C . PRO A 1 72 ? 0.698 -12.007 -4.031 1.00 96.81 72 PRO A C 1
ATOM 533 O O . PRO A 1 72 ? -0.098 -12.928 -4.193 1.00 96.81 72 PRO A O 1
ATOM 536 N N . LEU A 1 73 ? 0.513 -11.053 -3.119 1.00 95.50 73 LEU A N 1
ATOM 537 C CA . LEU A 1 73 ? -0.609 -11.022 -2.180 1.00 95.50 73 LEU A CA 1
ATOM 538 C C . LEU A 1 73 ? -1.465 -9.773 -2.363 1.00 95.50 73 LEU A C 1
ATOM 540 O O . LEU A 1 73 ? -2.678 -9.884 -2.518 1.00 95.50 73 LEU A O 1
ATOM 544 N N . ARG A 1 74 ? -0.866 -8.579 -2.320 1.00 95.81 74 ARG A N 1
ATOM 545 C CA . ARG A 1 74 ? -1.589 -7.297 -2.359 1.00 95.81 74 ARG A CA 1
ATOM 546 C C . ARG A 1 74 ? -0.774 -6.248 -3.100 1.00 95.81 74 ARG A C 1
ATOM 548 O O . ARG A 1 74 ? 0.453 -6.307 -3.103 1.00 95.81 74 ARG A O 1
ATOM 555 N N . VAL A 1 75 ? -1.453 -5.249 -3.647 1.00 98.06 75 VAL A N 1
ATOM 556 C CA . VAL A 1 75 ? -0.822 -4.053 -4.214 1.00 98.06 75 VAL A CA 1
ATOM 557 C C . VAL A 1 75 ? -1.446 -2.799 -3.622 1.00 98.06 75 VAL A C 1
ATOM 559 O O . VAL A 1 75 ? -2.582 -2.823 -3.162 1.00 98.06 75 VAL A O 1
ATOM 562 N N . ALA A 1 76 ? -0.687 -1.711 -3.608 1.00 98.31 76 ALA A N 1
ATOM 563 C CA . ALA A 1 76 ? -1.165 -0.383 -3.248 1.00 98.31 76 ALA A CA 1
ATOM 564 C C . ALA A 1 76 ? -0.346 0.664 -3.996 1.00 98.31 76 ALA A C 1
ATOM 566 O O . ALA A 1 76 ? 0.763 0.388 -4.453 1.00 98.31 76 ALA A O 1
ATOM 567 N N . ALA A 1 77 ? -0.880 1.872 -4.120 1.00 98.38 77 ALA A N 1
ATOM 568 C CA . ALA A 1 77 ? -0.164 2.979 -4.728 1.00 98.38 77 ALA A CA 1
ATOM 569 C C . ALA A 1 77 ? -0.594 4.308 -4.112 1.00 98.38 77 ALA A C 1
ATOM 571 O O . ALA A 1 77 ? -1.689 4.427 -3.568 1.00 98.38 77 ALA A O 1
ATOM 572 N N . GLY A 1 78 ? 0.283 5.301 -4.204 1.00 98.00 78 GLY A N 1
ATOM 573 C CA . GLY A 1 78 ? 0.012 6.682 -3.828 1.00 98.00 78 GLY A CA 1
ATOM 574 C C . GLY A 1 78 ? 0.573 7.629 -4.880 1.00 98.00 78 GLY A C 1
ATOM 575 O O . GLY A 1 78 ? 1.539 7.293 -5.571 1.00 98.00 78 GLY A O 1
ATOM 576 N N . SER A 1 79 ? -0.024 8.814 -5.001 1.00 97.69 79 SER A N 1
ATOM 577 C CA . SER A 1 79 ? 0.457 9.847 -5.920 1.00 97.69 79 SER A CA 1
ATOM 578 C C . SER A 1 79 ? 0.253 11.261 -5.402 1.00 97.69 79 SER A C 1
ATOM 580 O O . SER A 1 79 ? -0.669 11.506 -4.630 1.00 97.69 79 SER A O 1
ATOM 582 N N . VAL A 1 80 ? 1.069 12.194 -5.894 1.00 96.06 80 VAL A N 1
ATOM 583 C CA . VAL A 1 80 ? 0.978 13.638 -5.599 1.00 96.06 80 VAL A CA 1
ATOM 584 C C . VAL A 1 80 ? 0.853 14.513 -6.844 1.00 96.06 80 VAL A C 1
ATOM 586 O O . VAL A 1 80 ? 0.352 15.630 -6.770 1.00 96.06 80 VAL A O 1
ATOM 589 N N . SER A 1 81 ? 1.307 14.026 -7.994 1.00 93.12 81 SER A N 1
ATOM 590 C CA . SER A 1 81 ? 1.332 14.787 -9.242 1.00 93.12 81 SER A CA 1
ATOM 591 C C . SER A 1 81 ? 1.272 13.847 -10.444 1.00 93.12 81 SER A C 1
ATOM 593 O O . SER A 1 81 ? 1.221 12.627 -10.293 1.00 93.12 81 SER A O 1
ATOM 595 N N . ASN A 1 82 ? 1.328 14.417 -11.647 1.00 86.00 82 ASN A N 1
ATOM 596 C CA . ASN A 1 82 ? 1.424 13.661 -12.891 1.00 86.00 82 ASN A CA 1
ATOM 597 C C . ASN A 1 82 ? 2.657 12.740 -12.956 1.00 86.00 82 ASN A C 1
ATOM 599 O O . ASN A 1 82 ? 2.567 11.685 -13.563 1.00 86.00 82 ASN A O 1
ATOM 603 N N . THR A 1 83 ? 3.783 13.080 -12.323 1.00 86.44 83 THR A N 1
ATOM 604 C CA . THR A 1 83 ? 5.007 12.246 -12.307 1.00 86.44 83 THR A CA 1
ATOM 605 C C . THR A 1 83 ? 5.324 11.640 -10.939 1.00 86.44 83 THR A C 1
ATOM 607 O O . THR A 1 83 ? 6.223 10.810 -10.810 1.00 86.44 83 THR A O 1
ATOM 610 N N . GLY A 1 84 ? 4.612 12.047 -9.892 1.00 95.12 84 GLY A N 1
ATOM 611 C CA . GLY A 1 84 ? 4.818 11.563 -8.536 1.00 95.12 84 GLY A CA 1
ATOM 612 C C . GLY A 1 84 ? 3.897 10.400 -8.215 1.00 95.12 84 GLY A C 1
ATOM 613 O O . GLY A 1 84 ? 2.885 10.640 -7.563 1.00 95.12 84 GLY A O 1
ATOM 614 N N . HIS A 1 85 ? 4.255 9.179 -8.631 1.00 97.19 85 HIS A N 1
ATOM 615 C CA . HIS A 1 85 ? 3.576 7.925 -8.258 1.00 97.19 85 HIS A CA 1
ATOM 616 C C . HIS A 1 85 ? 4.558 6.986 -7.574 1.00 97.19 85 HIS A C 1
ATOM 618 O O . HIS A 1 85 ? 5.696 6.857 -8.019 1.00 97.19 85 HIS A O 1
ATOM 624 N N . GLN A 1 86 ? 4.114 6.282 -6.540 1.00 98.69 86 GLN A N 1
ATOM 625 C CA . GLN A 1 86 ? 4.881 5.192 -5.950 1.00 98.69 86 GLN A CA 1
ATOM 626 C C . GLN A 1 86 ? 3.952 4.033 -5.633 1.00 98.69 86 GLN A C 1
ATOM 628 O O . GLN A 1 86 ? 2.832 4.220 -5.154 1.00 98.69 86 GLN A O 1
ATOM 633 N N . PHE A 1 87 ? 4.433 2.837 -5.923 1.00 98.81 87 PHE A N 1
ATOM 634 C CA . PHE A 1 87 ? 3.670 1.606 -5.901 1.00 98.81 87 PHE A CA 1
ATOM 635 C C . PHE A 1 87 ? 4.292 0.646 -4.896 1.00 98.81 87 PHE A C 1
ATOM 637 O O . PHE A 1 87 ? 5.495 0.695 -4.622 1.00 98.81 87 PHE A O 1
ATOM 644 N N . ALA A 1 88 ? 3.466 -0.246 -4.373 1.00 98.81 88 ALA A N 1
ATOM 645 C CA . ALA A 1 88 ? 3.865 -1.301 -3.471 1.00 98.81 88 ALA A CA 1
ATOM 646 C C . ALA A 1 88 ? 3.278 -2.638 -3.923 1.00 98.81 88 ALA A C 1
ATOM 648 O O . ALA A 1 88 ? 2.119 -2.713 -4.334 1.00 98.81 88 ALA A O 1
ATOM 649 N N . LEU A 1 89 ? 4.079 -3.692 -3.795 1.00 98.81 89 LEU A N 1
ATOM 650 C CA . LEU A 1 89 ? 3.683 -5.084 -3.955 1.00 98.81 89 LEU A CA 1
ATOM 651 C C . LEU A 1 89 ? 4.038 -5.822 -2.669 1.00 98.81 89 LEU A C 1
ATOM 653 O O . LEU A 1 89 ? 5.208 -5.908 -2.303 1.00 98.81 89 LEU A O 1
ATOM 657 N N . LEU A 1 90 ? 3.042 -6.395 -2.010 1.00 98.69 90 LEU A N 1
ATOM 658 C CA . LEU A 1 90 ? 3.257 -7.362 -0.947 1.00 98.69 90 LEU A CA 1
ATOM 659 C C . LEU A 1 90 ? 3.275 -8.765 -1.548 1.00 98.69 90 LEU A C 1
ATOM 661 O O . LEU A 1 90 ? 2.358 -9.142 -2.278 1.00 98.69 90 LEU A O 1
ATOM 665 N N . THR A 1 91 ? 4.288 -9.545 -1.197 1.00 98.56 91 THR A N 1
ATOM 666 C CA . THR A 1 91 ? 4.398 -10.973 -1.512 1.00 98.56 91 THR A CA 1
ATOM 667 C C . THR A 1 91 ? 4.504 -11.785 -0.225 1.00 98.56 91 THR A C 1
ATOM 669 O O . THR A 1 91 ? 4.698 -11.213 0.843 1.00 98.56 91 THR A O 1
ATOM 672 N N . THR A 1 92 ? 4.463 -13.115 -0.309 1.00 97.81 92 THR A N 1
ATOM 673 C CA . THR A 1 92 ? 4.760 -13.985 0.843 1.00 97.81 92 THR A CA 1
ATOM 674 C C . THR A 1 92 ? 6.177 -13.814 1.400 1.00 97.81 92 THR A C 1
ATOM 676 O O . THR A 1 92 ? 6.404 -14.191 2.542 1.00 97.81 92 THR A O 1
ATOM 679 N N . ASP A 1 93 ? 7.124 -13.279 0.621 1.00 98.31 93 ASP A N 1
ATOM 680 C CA . ASP A 1 93 ? 8.488 -12.992 1.087 1.00 98.31 93 ASP A CA 1
ATOM 681 C C . ASP A 1 93 ? 8.594 -11.614 1.763 1.00 98.31 93 ASP A C 1
ATOM 683 O O . ASP A 1 93 ? 9.392 -11.417 2.680 1.00 98.31 93 ASP A O 1
ATOM 687 N N . GLY A 1 94 ? 7.788 -10.643 1.331 1.00 98.38 94 GLY A N 1
ATOM 688 C CA . GLY A 1 94 ? 7.720 -9.322 1.948 1.00 98.38 94 GLY A CA 1
ATOM 689 C C . GLY A 1 94 ? 7.259 -8.216 1.011 1.00 98.38 94 GLY A C 1
ATOM 690 O O . GLY A 1 94 ? 6.750 -8.464 -0.088 1.00 98.38 94 GLY A O 1
ATOM 691 N N . LEU A 1 95 ? 7.416 -6.984 1.490 1.00 98.88 95 LEU A N 1
ATOM 692 C CA . LEU A 1 95 ? 6.962 -5.759 0.849 1.00 98.88 95 LEU A CA 1
ATOM 693 C C . LEU A 1 95 ? 8.035 -5.181 -0.084 1.00 98.88 95 LEU A C 1
ATOM 695 O O . LEU A 1 95 ? 9.174 -4.934 0.314 1.00 98.88 95 LEU A O 1
ATOM 699 N N . TYR A 1 96 ? 7.642 -4.930 -1.328 1.00 98.88 96 TYR A N 1
ATOM 700 C CA . TYR A 1 96 ? 8.450 -4.317 -2.376 1.00 98.88 96 TYR A CA 1
ATOM 701 C C . TYR A 1 96 ? 7.848 -2.974 -2.768 1.00 98.88 96 TYR A C 1
ATOM 703 O O . TYR A 1 96 ? 6.627 -2.838 -2.819 1.00 98.88 96 TYR A O 1
ATOM 711 N N . VAL A 1 97 ? 8.694 -1.989 -3.069 1.00 98.88 97 VAL A N 1
ATOM 712 C CA . VAL A 1 97 ? 8.276 -0.626 -3.431 1.00 98.88 97 VAL A CA 1
ATOM 713 C C . VAL A 1 97 ? 9.057 -0.133 -4.649 1.00 98.88 97 VAL A C 1
ATOM 715 O O . VAL A 1 97 ? 10.244 -0.436 -4.784 1.00 98.88 97 VAL A O 1
ATOM 718 N N . TRP A 1 98 ? 8.409 0.635 -5.529 1.00 98.81 98 TRP A N 1
ATOM 719 C CA . TRP A 1 98 ? 9.039 1.288 -6.687 1.00 98.81 98 TRP A CA 1
ATOM 720 C C . TRP A 1 98 ? 8.297 2.559 -7.111 1.00 98.81 98 TRP A C 1
ATOM 722 O O . TRP A 1 98 ? 7.162 2.785 -6.697 1.00 98.81 98 TRP A O 1
ATOM 732 N N . GLY A 1 99 ? 8.935 3.382 -7.943 1.00 98.31 99 GLY A N 1
ATOM 733 C CA . GLY A 1 99 ? 8.416 4.669 -8.417 1.00 98.31 99 GLY A CA 1
ATOM 734 C C . GLY A 1 99 ? 9.049 5.868 -7.706 1.00 98.31 99 GLY A C 1
ATOM 735 O O . GLY A 1 99 ? 10.058 5.738 -7.010 1.00 98.31 99 GLY A O 1
ATOM 736 N N . THR A 1 100 ? 8.457 7.047 -7.875 1.00 98.12 100 THR A N 1
ATOM 737 C CA . THR A 1 100 ? 8.953 8.321 -7.339 1.00 98.12 100 THR A CA 1
ATOM 738 C C . THR A 1 100 ? 9.070 8.269 -5.817 1.00 98.12 100 THR A C 1
ATOM 740 O O . THR A 1 100 ? 8.091 8.065 -5.098 1.00 98.12 100 THR A O 1
ATOM 743 N N . THR A 1 101 ? 10.285 8.452 -5.302 1.00 98.12 101 THR A N 1
ATOM 744 C CA . THR A 1 101 ? 10.563 8.346 -3.864 1.00 98.12 101 THR A CA 1
ATOM 745 C C . THR A 1 101 ? 9.777 9.381 -3.061 1.00 98.12 101 THR A C 1
ATOM 747 O O . THR A 1 101 ? 9.331 10.400 -3.591 1.00 98.12 101 THR A O 1
ATOM 750 N N . ASN A 1 102 ? 9.588 9.120 -1.764 1.00 98.00 102 ASN A N 1
ATOM 751 C CA . ASN A 1 102 ? 8.891 10.031 -0.852 1.00 98.00 102 ASN A CA 1
ATOM 752 C C . ASN A 1 102 ? 7.413 10.314 -1.214 1.00 98.00 102 ASN A C 1
ATOM 754 O O . ASN A 1 102 ? 6.874 11.361 -0.841 1.00 98.00 102 ASN A O 1
ATOM 758 N N . THR A 1 103 ? 6.763 9.400 -1.944 1.00 98.31 103 THR A N 1
ATOM 759 C CA . THR A 1 103 ? 5.387 9.583 -2.444 1.00 98.31 103 THR A CA 1
ATOM 760 C C . THR A 1 103 ? 4.377 8.681 -1.744 1.00 98.31 103 THR A C 1
ATOM 762 O O . THR A 1 103 ? 3.306 9.161 -1.396 1.00 98.31 103 THR A O 1
ATOM 765 N N . LEU A 1 104 ? 4.688 7.403 -1.520 1.00 98.56 104 LEU A N 1
ATOM 766 C CA . LEU A 1 104 ? 3.856 6.460 -0.760 1.00 98.56 104 LEU A CA 1
ATOM 767 C C . LEU A 1 104 ? 4.489 6.183 0.607 1.00 98.56 104 LEU A C 1
ATOM 769 O O . LEU A 1 104 ? 3.822 6.287 1.631 1.00 98.56 104 LEU A O 1
ATOM 773 N N . VAL A 1 105 ? 5.794 5.898 0.617 1.00 98.62 105 VAL A N 1
ATOM 774 C CA . VAL A 1 105 ? 6.616 5.706 1.822 1.00 98.62 105 VAL A CA 1
ATOM 775 C C . VAL A 1 105 ? 7.741 6.741 1.877 1.00 98.62 105 VAL A C 1
ATOM 777 O O . VAL A 1 105 ? 8.153 7.280 0.845 1.00 98.62 105 VAL A O 1
ATOM 780 N N . SER A 1 106 ? 8.248 7.014 3.082 1.00 98.31 106 SER A N 1
ATOM 781 C CA . SER A 1 106 ? 9.361 7.947 3.297 1.00 98.31 106 SER A CA 1
ATOM 782 C C . SER A 1 106 ? 10.589 7.547 2.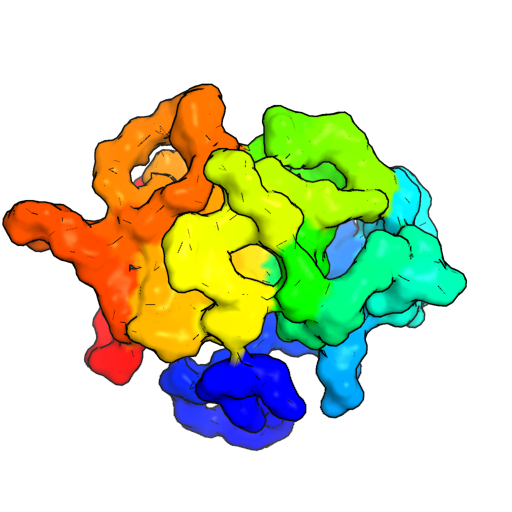470 1.00 98.31 106 SER A C 1
ATOM 784 O O . SER A 1 106 ? 10.919 6.360 2.356 1.00 98.31 106 SER A O 1
ATOM 786 N N . SER A 1 107 ? 11.315 8.529 1.927 1.00 98.00 107 SER A N 1
ATOM 787 C CA . SER A 1 107 ? 12.580 8.269 1.223 1.00 98.00 107 SER A CA 1
ATOM 788 C C . SER A 1 107 ? 13.657 7.658 2.122 1.00 98.00 107 SER A C 1
ATOM 790 O O . SER A 1 107 ? 14.554 7.000 1.609 1.00 98.00 107 SER A O 1
ATOM 792 N N . THR A 1 108 ? 13.550 7.796 3.447 1.00 97.75 108 THR A N 1
ATOM 793 C CA . THR A 1 108 ? 14.422 7.095 4.404 1.00 97.75 108 THR A CA 1
ATOM 794 C C . THR A 1 108 ? 14.219 5.576 4.364 1.00 97.75 108 THR A C 1
ATOM 796 O O . THR A 1 108 ? 15.170 4.835 4.585 1.00 97.75 108 THR A O 1
ATOM 799 N N . ILE A 1 109 ? 13.006 5.105 4.048 1.00 98.44 109 ILE A N 1
ATOM 800 C CA . ILE A 1 109 ? 12.708 3.675 3.863 1.00 98.44 109 ILE A CA 1
ATOM 801 C C . ILE A 1 109 ? 13.121 3.223 2.461 1.00 98.44 109 ILE A C 1
ATOM 803 O O . ILE A 1 109 ? 13.732 2.169 2.294 1.00 98.44 109 ILE A O 1
ATOM 807 N N . LYS A 1 110 ? 12.772 4.013 1.437 1.00 98.25 110 LYS A N 1
ATOM 808 C CA . LYS A 1 110 ? 13.049 3.697 0.032 1.00 98.25 110 LYS A CA 1
ATOM 809 C C . LYS A 1 110 ? 13.724 4.873 -0.668 1.00 98.25 110 LYS A C 1
ATOM 811 O O . LYS A 1 110 ? 13.060 5.773 -1.182 1.00 98.25 110 LYS A O 1
ATOM 816 N N . THR A 1 111 ? 15.053 4.829 -0.722 1.00 97.69 111 THR A N 1
ATOM 817 C CA . THR A 1 111 ? 15.896 5.912 -1.259 1.00 97.69 111 THR A CA 1
ATOM 818 C C . THR A 1 111 ? 15.991 5.932 -2.784 1.00 97.69 111 THR A C 1
ATOM 820 O O . THR A 1 111 ? 16.328 6.963 -3.358 1.00 97.69 111 THR A O 1
ATOM 823 N N . THR A 1 112 ? 15.695 4.817 -3.455 1.00 98.25 112 THR A N 1
ATOM 824 C CA . THR A 1 112 ? 15.799 4.678 -4.918 1.00 98.25 112 THR A CA 1
ATOM 825 C C . THR A 1 112 ? 14.434 4.474 -5.569 1.00 98.25 112 THR A C 1
ATOM 827 O O . THR A 1 112 ? 13.505 3.987 -4.925 1.00 98.25 112 THR A O 1
ATOM 830 N N . SER A 1 113 ? 14.302 4.796 -6.855 1.00 98.25 113 SER A N 1
ATOM 831 C CA . SER A 1 113 ? 13.051 4.588 -7.598 1.00 98.25 113 SER A CA 1
ATOM 832 C C . SER A 1 113 ? 12.829 3.136 -8.024 1.00 98.25 113 SER A C 1
ATOM 834 O O . SER A 1 113 ? 11.692 2.676 -8.082 1.00 98.25 113 SER A O 1
ATOM 836 N N . ALA A 1 114 ? 13.909 2.405 -8.303 1.00 98.69 114 ALA A N 1
ATOM 837 C CA . ALA A 1 114 ? 13.846 1.044 -8.824 1.00 98.69 114 ALA A CA 1
ATOM 838 C C . ALA A 1 114 ? 13.150 0.077 -7.861 1.00 98.69 114 ALA A C 1
ATOM 840 O O . ALA A 1 114 ? 13.261 0.212 -6.642 1.00 98.69 114 ALA A O 1
ATOM 841 N N . PHE A 1 115 ? 12.474 -0.924 -8.410 1.00 98.88 115 PHE A N 1
ATOM 842 C CA . PHE A 1 115 ? 11.812 -1.980 -7.665 1.00 98.88 115 PHE A CA 1
ATOM 843 C C . PHE A 1 115 ? 12.771 -2.697 -6.726 1.00 98.88 115 PHE A C 1
ATOM 845 O O . PHE A 1 115 ? 13.847 -3.141 -7.120 1.00 98.88 115 PHE A O 1
ATOM 852 N N . GLY A 1 116 ? 12.369 -2.809 -5.464 1.00 98.75 116 GLY A N 1
ATOM 853 C CA . GLY A 1 116 ? 13.162 -3.498 -4.463 1.00 98.75 116 GLY A CA 1
ATOM 854 C C . GLY A 1 116 ? 12.386 -3.747 -3.183 1.00 98.75 116 GLY A C 1
ATOM 855 O O . GLY A 1 116 ? 11.463 -3.000 -2.846 1.00 98.75 116 GLY A O 1
ATOM 856 N N . LYS A 1 117 ? 12.786 -4.810 -2.485 1.00 98.75 117 LYS A N 1
ATOM 857 C CA . LYS A 1 117 ? 12.271 -5.162 -1.163 1.00 98.75 117 LYS A CA 1
ATOM 858 C C . LYS A 1 117 ? 12.685 -4.098 -0.149 1.00 98.75 117 LYS A C 1
ATOM 860 O O . LYS A 1 117 ? 13.793 -3.565 -0.244 1.00 98.75 117 LYS A O 1
ATOM 865 N N . ILE A 1 118 ? 11.815 -3.796 0.807 1.00 98.75 118 ILE A N 1
ATOM 866 C CA . ILE A 1 118 ? 12.099 -2.835 1.875 1.00 98.75 118 ILE A CA 1
ATOM 867 C C . ILE A 1 118 ? 12.172 -3.508 3.243 1.00 98.75 118 ILE A C 1
ATOM 869 O O . ILE A 1 118 ? 11.476 -4.481 3.515 1.00 98.75 118 ILE A O 1
ATOM 873 N N . THR A 1 119 ? 12.999 -2.929 4.109 1.00 98.56 119 THR A N 1
ATOM 874 C CA . THR A 1 119 ? 13.111 -3.279 5.526 1.00 98.56 119 THR A CA 1
ATOM 875 C C . THR A 1 119 ? 12.607 -2.096 6.336 1.00 98.56 119 THR A C 1
ATOM 877 O O . THR A 1 119 ? 13.042 -0.967 6.112 1.00 98.56 119 THR A O 1
ATOM 880 N N . ILE A 1 120 ? 11.712 -2.345 7.288 1.00 98.31 120 ILE A N 1
ATOM 881 C CA . ILE A 1 120 ? 11.189 -1.314 8.191 1.00 98.31 120 ILE A CA 1
ATOM 882 C C . ILE A 1 120 ? 11.453 -1.758 9.622 1.00 98.31 120 ILE A C 1
ATOM 884 O O . ILE A 1 120 ? 11.157 -2.893 9.987 1.00 98.31 120 ILE A O 1
ATOM 888 N N . ASN A 1 121 ? 12.037 -0.866 10.426 1.00 95.00 121 ASN A N 1
ATOM 889 C CA . ASN A 1 121 ? 12.357 -1.110 11.835 1.00 95.00 121 ASN A CA 1
ATOM 890 C C . ASN A 1 121 ? 13.093 -2.450 12.081 1.00 95.00 121 ASN A C 1
ATOM 892 O O . ASN A 1 121 ? 12.761 -3.205 12.991 1.00 95.00 121 ASN A O 1
ATOM 896 N N . GLY A 1 122 ? 14.047 -2.789 11.206 1.00 95.00 122 GLY A N 1
ATOM 897 C CA . GLY A 1 122 ? 14.831 -4.029 11.284 1.00 95.00 122 GLY A CA 1
ATOM 898 C C . GLY A 1 122 ? 14.122 -5.297 10.792 1.00 95.00 122 GLY A C 1
ATOM 899 O O . GLY A 1 122 ? 14.771 -6.335 10.677 1.00 95.00 122 GLY A O 1
ATOM 900 N N . LYS A 1 123 ? 12.829 -5.240 10.444 1.00 97.62 123 LYS A N 1
ATOM 901 C CA . LYS A 1 123 ? 12.089 -6.391 9.917 1.00 97.62 123 LYS A CA 1
ATOM 902 C C . LYS A 1 123 ? 12.198 -6.464 8.394 1.00 97.62 123 LYS A C 1
ATOM 904 O O . LYS A 1 123 ? 11.773 -5.556 7.679 1.00 97.62 123 LYS A O 1
ATOM 909 N N . THR A 1 124 ? 12.796 -7.549 7.906 1.00 97.94 124 THR A N 1
ATOM 910 C CA . THR A 1 124 ? 13.223 -7.729 6.504 1.00 97.94 124 THR A CA 1
ATOM 911 C C . THR A 1 124 ? 12.084 -7.946 5.513 1.00 97.94 124 THR A C 1
ATOM 913 O O . THR A 1 124 ? 12.314 -7.890 4.307 1.00 97.94 124 THR A O 1
ATOM 916 N N . ASP A 1 125 ? 10.866 -8.197 5.992 1.00 98.31 125 ASP A N 1
ATOM 917 C CA . ASP A 1 125 ? 9.661 -8.263 5.161 1.00 98.31 125 ASP A CA 1
ATOM 918 C C . ASP A 1 125 ? 8.938 -6.906 5.032 1.00 98.31 125 ASP A C 1
ATOM 920 O O . ASP A 1 125 ? 7.960 -6.808 4.292 1.00 98.31 125 ASP A O 1
ATOM 924 N N . GLY A 1 126 ? 9.409 -5.864 5.729 1.00 98.25 126 GLY A N 1
ATOM 925 C CA . GLY A 1 126 ? 8.858 -4.509 5.674 1.00 98.25 126 GLY A CA 1
ATOM 926 C C . GLY A 1 126 ? 7.513 -4.314 6.388 1.00 98.25 126 GLY A C 1
ATOM 927 O O . GLY A 1 126 ? 6.960 -3.217 6.332 1.00 98.25 126 GLY A O 1
ATOM 928 N N . LEU A 1 127 ? 6.969 -5.328 7.062 1.00 98.62 127 LEU A N 1
ATOM 929 C CA . LEU A 1 127 ? 5.690 -5.251 7.780 1.00 98.62 127 LEU A CA 1
ATOM 930 C C . LEU A 1 127 ? 5.868 -4.925 9.275 1.00 98.62 127 LEU A C 1
ATOM 932 O O . LEU A 1 127 ? 6.990 -4.982 9.783 1.00 98.62 127 LEU A O 1
ATOM 936 N N . PRO A 1 128 ? 4.786 -4.602 10.015 1.00 98.25 128 PRO A N 1
ATOM 937 C CA . PRO A 1 128 ? 4.864 -4.428 11.463 1.00 98.25 128 PRO A CA 1
ATOM 938 C C . PRO A 1 128 ? 5.414 -5.669 12.182 1.00 98.25 128 PRO A C 1
ATOM 940 O O . PRO A 1 128 ? 5.329 -6.799 11.683 1.00 98.25 128 PRO A O 1
ATOM 943 N N . ALA A 1 129 ? 5.962 -5.471 13.382 1.00 95.81 129 ALA A N 1
ATOM 944 C CA . ALA A 1 129 ? 6.375 -6.576 14.242 1.00 95.81 129 ALA A CA 1
ATOM 945 C C . ALA A 1 129 ? 5.171 -7.478 14.573 1.00 95.81 129 ALA A C 1
ATOM 947 O O . ALA A 1 129 ? 4.091 -6.982 14.881 1.00 95.81 129 ALA A O 1
ATOM 948 N N . GLY A 1 130 ? 5.356 -8.798 14.487 1.00 95.25 130 GLY A N 1
ATOM 949 C CA . GLY A 1 130 ? 4.291 -9.778 14.737 1.00 95.25 130 GLY A CA 1
ATOM 950 C C . GLY A 1 130 ? 3.274 -9.966 13.603 1.00 95.25 130 GLY A C 1
ATOM 951 O O . GLY A 1 130 ? 2.397 -10.807 13.742 1.00 95.25 130 GLY A O 1
ATOM 952 N N . VAL A 1 131 ? 3.394 -9.239 12.485 1.00 97.88 131 VAL A N 1
ATOM 953 C CA . VAL A 1 131 ? 2.515 -9.391 11.311 1.00 97.88 131 VAL A CA 1
ATOM 954 C C . VAL A 1 131 ? 3.268 -10.100 10.190 1.00 97.88 131 VAL A C 1
ATOM 956 O O . VAL A 1 131 ? 4.233 -9.549 9.662 1.00 97.88 131 VAL A O 1
ATOM 959 N N . ASN A 1 132 ? 2.842 -11.296 9.791 1.00 97.50 132 ASN A N 1
ATOM 960 C CA . ASN A 1 132 ? 3.404 -11.973 8.623 1.00 97.50 132 ASN A CA 1
ATOM 961 C C . ASN A 1 132 ? 2.746 -11.462 7.334 1.00 97.50 132 ASN A C 1
ATOM 963 O O . ASN A 1 132 ? 1.599 -11.008 7.364 1.00 97.50 132 ASN A O 1
ATOM 967 N N . PRO A 1 133 ? 3.401 -11.591 6.166 1.00 97.56 133 PRO A N 1
ATOM 968 C CA . PRO A 1 133 ? 2.788 -11.197 4.900 1.00 97.56 133 PRO A CA 1
ATOM 969 C C . PRO A 1 133 ? 1.430 -11.841 4.613 1.00 97.56 133 PRO A C 1
ATOM 971 O O . PRO A 1 133 ? 0.525 -11.170 4.120 1.00 97.56 133 PRO A O 1
ATOM 974 N N . SER A 1 134 ? 1.254 -13.114 4.975 1.00 95.38 134 SER A N 1
ATOM 975 C CA . SER A 1 134 ? -0.015 -13.839 4.828 1.00 95.38 134 SER A CA 1
ATOM 976 C C . SER A 1 134 ? -1.152 -13.291 5.690 1.00 95.38 134 SER A C 1
ATOM 978 O O . SER A 1 134 ? -2.314 -13.556 5.389 1.00 95.38 134 SER A O 1
ATOM 980 N N . ASP A 1 135 ? -0.831 -12.530 6.739 1.00 95.81 135 ASP A N 1
ATOM 981 C CA . ASP A 1 135 ? -1.820 -11.990 7.667 1.00 95.81 135 ASP A CA 1
ATOM 982 C C . ASP A 1 135 ? -2.478 -10.728 7.102 1.00 95.81 135 ASP A C 1
ATOM 984 O O . ASP A 1 135 ? -3.524 -10.316 7.590 1.00 95.81 135 ASP A O 1
ATOM 988 N N . VAL A 1 136 ? -1.912 -10.101 6.065 1.00 95.69 136 VAL A N 1
ATOM 989 C CA . VAL A 1 136 ? -2.441 -8.861 5.484 1.00 95.69 136 VAL A CA 1
ATOM 990 C C . VAL A 1 136 ? -3.657 -9.158 4.607 1.00 95.69 136 VAL A C 1
ATOM 992 O O . VAL A 1 136 ? -3.539 -9.658 3.487 1.00 95.69 136 VAL A O 1
ATOM 995 N N . LYS A 1 137 ? -4.853 -8.789 5.081 1.00 91.25 137 LYS A N 1
ATOM 996 C CA . LYS A 1 137 ? -6.086 -8.931 4.291 1.00 91.25 137 LYS A CA 1
ATOM 997 C C . LYS A 1 137 ? -6.313 -7.755 3.346 1.00 91.25 137 LYS A C 1
ATOM 999 O O . LYS A 1 137 ? -6.881 -7.954 2.275 1.00 91.25 137 LYS A O 1
ATOM 1004 N N . MET A 1 138 ? -5.829 -6.566 3.700 1.00 92.81 138 MET A N 1
ATOM 1005 C CA . MET A 1 138 ? -6.033 -5.322 2.955 1.00 92.81 138 MET A CA 1
ATOM 1006 C C . MET A 1 138 ? -4.796 -4.430 3.038 1.00 92.81 138 MET A C 1
ATOM 1008 O O . MET A 1 138 ? -4.194 -4.314 4.104 1.00 92.81 138 MET A O 1
ATOM 1012 N N . MET A 1 139 ? -4.469 -3.762 1.931 1.00 96.50 139 MET A N 1
ATOM 1013 C CA . MET A 1 139 ? -3.412 -2.757 1.855 1.00 96.50 139 MET A CA 1
ATOM 1014 C C . MET A 1 139 ? -3.944 -1.531 1.115 1.00 96.50 139 MET A C 1
ATOM 1016 O O . MET A 1 139 ? -4.476 -1.651 0.019 1.00 96.50 139 MET A O 1
ATOM 1020 N N . PHE A 1 140 ? -3.817 -0.359 1.725 1.00 97.88 140 PHE A N 1
ATOM 1021 C CA . PHE A 1 140 ? -4.324 0.907 1.211 1.00 97.88 140 PHE A CA 1
ATOM 1022 C C . PHE A 1 140 ? -3.180 1.909 1.062 1.00 97.88 140 PHE A C 1
ATOM 1024 O O . PHE A 1 140 ? -2.343 2.037 1.955 1.00 97.88 140 PHE A O 1
ATOM 1031 N N . GLY A 1 141 ? -3.157 2.627 -0.061 1.00 98.00 141 GLY A N 1
ATOM 1032 C CA . GLY A 1 141 ? -2.167 3.656 -0.357 1.00 98.00 141 GLY A CA 1
ATOM 1033 C C . GLY A 1 141 ? -2.811 5.016 -0.615 1.00 98.00 141 GLY A C 1
ATOM 1034 O O . GLY A 1 141 ? -3.899 5.115 -1.176 1.00 98.00 141 GLY A O 1
ATOM 1035 N N . SER A 1 142 ? -2.121 6.068 -0.191 1.00 97.62 142 SER A N 1
ATOM 1036 C CA . SER A 1 142 ? -2.429 7.471 -0.473 1.00 97.62 142 SER A CA 1
ATOM 1037 C C . SER A 1 142 ? -1.118 8.263 -0.487 1.00 97.62 142 SER A C 1
ATOM 1039 O O . SER A 1 142 ? -0.053 7.713 -0.193 1.00 97.62 142 SER A O 1
ATOM 1041 N N . TYR A 1 143 ? -1.161 9.553 -0.822 1.00 97.88 143 TYR A N 1
ATOM 1042 C CA . TYR A 1 143 ? 0.028 10.395 -0.722 1.00 97.88 143 TYR A CA 1
ATOM 1043 C C . TYR A 1 143 ? 0.597 10.348 0.704 1.00 97.88 143 TYR A C 1
ATOM 1045 O O . TYR A 1 143 ? -0.077 10.715 1.669 1.00 97.88 143 TYR A O 1
ATOM 1053 N N . ARG A 1 144 ? 1.846 9.882 0.797 1.00 98.31 144 ARG A N 1
ATOM 1054 C CA . ARG A 1 144 ? 2.666 9.712 2.003 1.00 98.31 144 ARG A CA 1
ATOM 1055 C C . ARG A 1 144 ? 2.066 8.794 3.059 1.00 98.31 144 ARG A C 1
ATOM 1057 O O . ARG A 1 144 ? 2.297 8.985 4.255 1.00 98.31 144 ARG A O 1
ATOM 1064 N N . THR A 1 145 ? 1.270 7.819 2.635 1.00 98.50 145 THR A N 1
ATOM 1065 C CA . THR A 1 145 ? 0.639 6.874 3.552 1.00 98.50 145 THR A CA 1
ATOM 1066 C C . THR A 1 145 ? 0.483 5.510 2.921 1.00 98.50 145 THR A C 1
ATOM 1068 O O . THR A 1 145 ? -0.191 5.365 1.903 1.00 98.50 145 THR A O 1
ATOM 1071 N N . LEU A 1 146 ? 1.016 4.504 3.602 1.00 98.69 146 LEU A N 1
ATOM 1072 C CA . LEU A 1 146 ? 0.676 3.108 3.400 1.00 98.69 146 LEU A CA 1
ATOM 1073 C C . LEU A 1 146 ? -0.014 2.602 4.666 1.00 98.69 146 LEU A C 1
ATOM 1075 O O . LEU A 1 146 ? 0.450 2.841 5.777 1.00 98.69 146 LEU A O 1
ATOM 1079 N N . ALA A 1 147 ? -1.131 1.910 4.512 1.00 98.56 147 ALA A N 1
ATOM 1080 C CA . ALA A 1 147 ? -1.895 1.382 5.629 1.00 98.56 147 ALA A CA 1
ATOM 1081 C C . ALA A 1 147 ? -2.283 -0.070 5.348 1.00 98.56 147 ALA A C 1
ATOM 1083 O O . ALA A 1 147 ? -2.511 -0.441 4.196 1.00 98.56 147 ALA A O 1
ATOM 1084 N N . ILE A 1 148 ? -2.358 -0.897 6.386 1.00 98.25 148 ILE A N 1
ATOM 1085 C CA . ILE A 1 148 ? -2.773 -2.296 6.260 1.00 98.25 148 ILE A CA 1
ATOM 1086 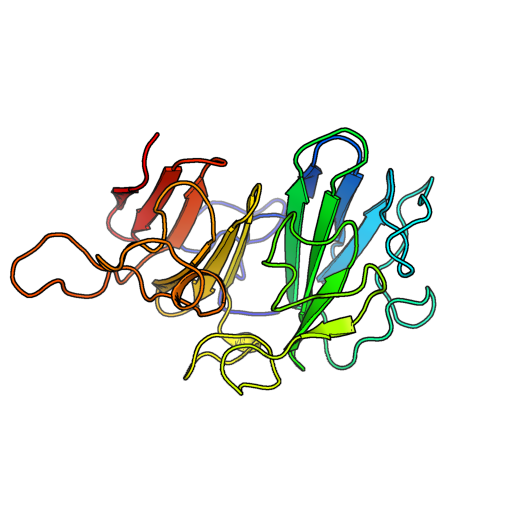C C . ILE A 1 148 ? -3.827 -2.649 7.299 1.00 98.25 148 ILE A C 1
ATOM 1088 O O . ILE A 1 148 ? -3.866 -2.082 8.392 1.00 98.25 148 ILE A O 1
ATOM 1092 N N . VAL A 1 149 ? -4.651 -3.632 6.950 1.00 97.69 149 VAL A N 1
ATOM 1093 C CA . VAL A 1 149 ? -5.498 -4.345 7.904 1.00 97.69 149 VAL A CA 1
ATOM 1094 C C . VAL A 1 149 ? -5.134 -5.822 7.846 1.00 97.69 149 VAL A C 1
ATOM 1096 O O . VAL A 1 149 ? -5.024 -6.381 6.749 1.00 97.69 149 VAL A O 1
ATOM 1099 N N . THR A 1 150 ? -4.948 -6.466 8.999 1.00 96.56 150 THR A N 1
ATOM 1100 C CA . THR A 1 150 ? -4.718 -7.918 9.040 1.00 96.56 150 THR A CA 1
ATOM 1101 C C . THR A 1 150 ? -6.031 -8.711 9.074 1.00 96.56 150 THR A C 1
ATOM 1103 O O . THR A 1 150 ? -7.116 -8.173 9.318 1.00 96.56 150 THR A O 1
ATOM 1106 N N . CYS A 1 151 ? -5.927 -10.021 8.870 1.00 92.06 151 CYS A N 1
ATOM 1107 C CA . CYS A 1 151 ? -6.985 -11.002 9.065 1.00 92.06 151 CYS A CA 1
ATOM 1108 C C . CYS A 1 151 ? -7.701 -10.874 10.417 1.00 92.06 151 CYS A C 1
ATOM 1110 O O . CYS A 1 151 ? -8.924 -10.972 10.450 1.00 92.06 151 CYS A O 1
ATOM 1112 N N . THR A 1 152 ? -6.977 -10.593 11.505 1.00 92.81 152 THR A N 1
ATOM 1113 C CA . THR A 1 152 ? -7.542 -10.465 12.863 1.00 92.81 152 THR A CA 1
ATOM 1114 C C . THR A 1 152 ? -8.225 -9.120 13.114 1.00 92.81 152 THR A C 1
ATOM 1116 O O . THR A 1 152 ? -8.755 -8.886 14.193 1.00 92.81 152 THR A O 1
ATOM 1119 N N . GLY A 1 153 ? -8.262 -8.240 12.110 1.00 95.06 153 GLY A N 1
ATOM 1120 C CA . GLY A 1 153 ? -8.877 -6.919 12.218 1.00 95.06 153 GLY A CA 1
ATOM 1121 C C . GLY A 1 153 ? -7.936 -5.852 12.760 1.00 95.06 153 GLY A C 1
ATOM 1122 O O . GLY A 1 153 ? -8.376 -4.824 13.265 1.00 95.06 153 GLY A O 1
ATOM 1123 N N . ASP A 1 154 ? -6.641 -6.098 12.621 1.00 97.94 154 ASP A N 1
ATOM 1124 C CA . ASP A 1 154 ? -5.593 -5.234 13.110 1.00 97.94 154 ASP A CA 1
ATOM 1125 C C . ASP A 1 154 ? -5.291 -4.092 12.132 1.00 97.94 154 ASP A C 1
ATOM 1127 O O . ASP A 1 154 ? -4.738 -4.355 11.067 1.00 97.94 154 ASP A O 1
ATOM 1131 N N . ALA A 1 155 ? -5.549 -2.835 12.509 1.00 98.19 155 ALA A N 1
ATOM 1132 C CA . ALA A 1 155 ? -5.169 -1.666 11.709 1.00 98.19 155 ALA A CA 1
ATOM 1133 C C . ALA A 1 155 ? -3.753 -1.149 12.025 1.00 98.19 155 ALA A C 1
ATOM 1135 O O . ALA A 1 155 ? -3.401 -0.900 13.183 1.00 98.19 155 ALA A O 1
ATOM 1136 N N . TRP A 1 156 ? -2.955 -0.949 10.973 1.00 98.69 156 TRP A N 1
ATOM 1137 C CA . TRP A 1 156 ? -1.607 -0.386 11.054 1.00 98.69 156 TRP A CA 1
ATOM 1138 C C . TRP A 1 156 ? -1.388 0.698 10.004 1.00 98.69 156 TRP A C 1
ATOM 1140 O O . TRP A 1 156 ? -1.801 0.549 8.852 1.00 98.69 156 TRP A O 1
ATOM 1150 N N . VAL A 1 157 ? -0.693 1.767 10.388 1.00 98.62 157 VAL A N 1
ATOM 1151 C CA . VAL A 1 157 ? -0.419 2.920 9.524 1.00 98.62 157 VAL A CA 1
ATOM 1152 C C . VAL A 1 157 ? 1.074 3.218 9.485 1.00 98.62 157 VAL A C 1
ATOM 1154 O O . VAL A 1 157 ? 1.731 3.293 10.517 1.00 98.62 157 VAL A O 1
ATOM 1157 N N . LEU A 1 158 ? 1.595 3.423 8.282 1.00 98.44 158 LEU A N 1
ATOM 1158 C CA . LEU A 1 158 ? 2.898 4.009 8.005 1.00 98.44 158 LEU A CA 1
ATOM 1159 C C . LEU A 1 158 ? 2.642 5.319 7.258 1.00 98.44 158 LEU A C 1
ATOM 1161 O O . LEU A 1 158 ? 2.268 5.309 6.084 1.00 98.44 158 LEU A O 1
ATOM 1165 N N . SER A 1 159 ? 2.786 6.451 7.945 1.00 97.62 159 SER A N 1
ATOM 1166 C CA . SER A 1 159 ? 2.463 7.766 7.390 1.00 97.62 159 SER A CA 1
ATOM 1167 C C . SER A 1 159 ? 3.498 8.808 7.781 1.00 97.62 159 SER A C 1
ATOM 1169 O O . SER A 1 159 ? 4.134 8.715 8.822 1.00 97.62 159 SER A O 1
ATOM 1171 N N . PHE A 1 160 ? 3.641 9.815 6.931 1.00 97.44 160 PHE A N 1
ATOM 1172 C CA . PHE A 1 160 ? 4.473 10.997 7.168 1.00 97.44 160 PHE A CA 1
ATOM 1173 C C . PHE A 1 160 ? 3.808 12.248 6.574 1.00 97.44 160 PHE A C 1
ATOM 1175 O O . PHE A 1 160 ? 4.449 13.111 5.968 1.00 97.44 160 PHE A O 1
ATOM 1182 N N . ASN A 1 161 ? 2.477 12.254 6.652 1.00 96.81 161 ASN A N 1
ATOM 1183 C CA . ASN A 1 161 ? 1.614 13.373 6.320 1.00 96.81 161 ASN A CA 1
ATOM 1184 C C . ASN A 1 161 ? 0.282 13.264 7.077 1.00 96.81 161 ASN A C 1
ATOM 1186 O O . ASN A 1 161 ? -0.271 12.166 7.230 1.00 96.81 161 ASN A O 1
ATOM 1190 N N . GLY A 1 162 ? -0.270 14.417 7.459 1.00 96.38 162 GLY A N 1
ATOM 1191 C CA . GLY A 1 162 ? -1.621 14.553 8.003 1.00 96.38 162 GLY A CA 1
ATOM 1192 C C . GLY A 1 162 ? -1.809 14.031 9.428 1.00 96.38 162 GLY A C 1
ATOM 1193 O O . GLY A 1 162 ? -2.953 13.797 9.814 1.00 96.38 162 GLY A O 1
ATOM 1194 N N . SER A 1 163 ? -0.734 13.800 10.193 1.00 95.81 163 SER A N 1
ATOM 1195 C CA . SER A 1 163 ? -0.799 13.326 11.588 1.00 95.81 163 SER A CA 1
ATOM 1196 C C . SER A 1 163 ? -1.638 12.050 11.755 1.00 95.81 163 SER A C 1
ATOM 1198 O O . SER A 1 163 ? -2.461 11.927 12.663 1.00 95.81 163 SER A O 1
ATOM 1200 N N . LYS A 1 164 ? -1.457 11.088 10.841 1.00 95.81 164 LYS A N 1
ATOM 1201 C CA . LYS A 1 164 ? -2.347 9.919 10.690 1.00 95.81 164 LYS A CA 1
ATOM 1202 C C . LYS A 1 164 ? -1.855 8.644 11.375 1.00 95.81 164 LYS A C 1
ATOM 1204 O O . LYS A 1 164 ? -2.433 7.589 11.130 1.00 95.81 164 LYS A O 1
ATOM 1209 N N . ASN A 1 165 ? -0.835 8.721 12.233 1.00 96.50 165 ASN A N 1
ATOM 1210 C CA . ASN A 1 165 ? -0.288 7.553 12.943 1.00 96.50 165 ASN A CA 1
ATOM 1211 C C . ASN A 1 165 ? -1.373 6.780 13.709 1.00 96.50 165 ASN A C 1
ATOM 1213 O O . ASN A 1 165 ? -1.326 5.557 13.789 1.00 96.50 165 ASN A O 1
ATOM 1217 N N . GLY A 1 166 ? -2.387 7.489 14.220 1.00 96.00 166 GLY A N 1
ATOM 1218 C CA . GLY A 1 166 ? -3.577 6.878 14.814 1.00 96.00 166 GLY A CA 1
ATOM 1219 C C . GLY A 1 166 ? -3.346 6.264 16.196 1.00 96.00 166 GLY A C 1
ATOM 1220 O O . GLY A 1 166 ? -4.247 5.630 16.725 1.00 96.00 166 GLY A O 1
ATOM 1221 N N . ASP A 1 167 ? -2.170 6.451 16.794 1.00 97.25 167 ASP A N 1
ATOM 1222 C CA . ASP A 1 167 ? -1.785 5.888 18.095 1.00 97.25 167 ASP A CA 1
ATOM 1223 C C . ASP A 1 167 ? -1.457 6.958 19.156 1.00 97.25 167 ASP A C 1
ATOM 1225 O O . ASP A 1 167 ? -1.021 6.631 20.262 1.00 97.25 167 ASP A O 1
ATOM 1229 N N . GLY A 1 168 ? -1.667 8.234 18.813 1.00 94.38 168 GLY A N 1
ATOM 1230 C CA . GLY A 1 168 ? -1.371 9.400 19.649 1.00 94.38 168 GLY A CA 1
ATOM 1231 C C . GLY A 1 168 ? 0.065 9.922 19.539 1.00 94.38 168 GLY A C 1
ATOM 1232 O O . GLY A 1 168 ? 0.378 10.943 20.149 1.00 94.38 168 GLY A O 1
ATOM 1233 N N . THR A 1 169 ? 0.943 9.271 18.770 1.00 96.44 169 THR A N 1
ATOM 1234 C CA . THR A 1 169 ? 2.294 9.789 18.520 1.00 96.44 169 THR A CA 1
ATOM 1235 C C . THR A 1 169 ? 2.269 10.971 17.551 1.00 96.44 169 THR A C 1
ATOM 1237 O O . THR A 1 169 ? 1.460 11.028 16.623 1.00 96.44 169 THR A O 1
ATOM 1240 N N . ALA A 1 170 ? 3.175 11.930 17.758 1.00 94.88 170 ALA A N 1
ATOM 1241 C CA . ALA A 1 170 ? 3.350 13.048 16.839 1.00 94.88 170 ALA A CA 1
ATOM 1242 C C . ALA A 1 170 ? 4.056 12.600 15.551 1.00 94.88 170 ALA A C 1
ATOM 1244 O O . ALA A 1 170 ? 4.967 11.771 15.585 1.00 94.88 170 ALA A O 1
ATOM 1245 N N . GLU A 1 171 ? 3.679 13.192 14.421 1.00 95.19 171 GLU A N 1
ATOM 1246 C CA . GLU A 1 171 ? 4.417 13.035 13.167 1.00 95.19 171 GLU A CA 1
ATOM 1247 C C . GLU A 1 171 ? 5.833 13.625 13.304 1.00 95.19 171 GLU A C 1
ATOM 1249 O O . GLU A 1 171 ? 6.029 14.668 13.931 1.00 95.19 171 GLU A O 1
ATOM 1254 N N . GLY A 1 172 ? 6.839 12.958 12.738 1.00 95.69 172 GLY A N 1
ATOM 1255 C CA . GLY A 1 172 ? 8.235 13.371 12.877 1.00 95.69 172 GLY A CA 1
ATOM 1256 C C . GLY A 1 172 ? 9.207 12.325 12.350 1.00 95.69 172 GLY A C 1
ATOM 1257 O O . GLY A 1 172 ? 8.832 11.180 12.133 1.00 95.69 172 GLY A O 1
ATOM 1258 N N . THR A 1 173 ? 10.474 12.693 12.155 1.00 95.12 173 THR A N 1
ATOM 1259 C CA . THR A 1 173 ? 11.483 11.851 11.476 1.00 95.12 173 THR A CA 1
ATOM 1260 C C . THR A 1 173 ? 11.571 10.418 12.011 1.00 95.12 173 THR A C 1
ATOM 1262 O O . THR A 1 173 ? 11.686 9.493 11.213 1.00 95.12 173 THR A O 1
ATOM 1265 N N . THR A 1 174 ? 11.452 10.227 13.328 1.00 95.94 174 THR A N 1
ATOM 1266 C CA . THR A 1 174 ? 11.427 8.906 13.980 1.00 95.94 174 THR A CA 1
ATOM 1267 C C . THR A 1 174 ? 10.161 8.103 13.663 1.00 95.94 174 THR A C 1
ATOM 1269 O O . THR A 1 174 ? 10.243 6.910 13.390 1.00 95.94 174 THR A O 1
ATOM 1272 N N . ASN A 1 175 ? 8.994 8.748 13.679 1.00 97.38 175 ASN A N 1
ATOM 1273 C CA . ASN A 1 175 ? 7.692 8.089 13.520 1.00 97.38 175 ASN A CA 1
ATOM 1274 C C . ASN A 1 175 ? 7.304 7.905 12.041 1.00 97.38 175 ASN A C 1
ATOM 1276 O O . ASN A 1 175 ? 6.615 6.964 11.672 1.00 97.38 175 ASN A O 1
ATOM 1280 N N . ASN A 1 176 ? 7.859 8.731 11.155 1.00 96.94 176 ASN A N 1
ATOM 1281 C CA . ASN A 1 176 ? 7.639 8.690 9.707 1.00 96.94 176 ASN A CA 1
ATOM 1282 C C . ASN A 1 176 ? 8.180 7.418 9.031 1.00 96.94 176 ASN A C 1
ATOM 1284 O O . ASN A 1 176 ? 7.982 7.218 7.829 1.00 96.94 176 ASN A O 1
ATOM 1288 N N . VAL A 1 177 ? 8.935 6.601 9.771 1.00 97.50 177 VAL A N 1
ATOM 1289 C CA . VAL A 1 177 ? 9.663 5.438 9.252 1.00 97.50 177 VAL A CA 1
ATOM 1290 C C . VAL A 1 177 ? 9.325 4.134 9.975 1.00 97.50 177 VAL A C 1
ATOM 1292 O O . VAL A 1 177 ? 10.023 3.138 9.791 1.00 97.50 177 VAL A O 1
ATOM 1295 N N . ILE A 1 178 ? 8.266 4.120 10.786 1.00 98.06 178 ILE A N 1
ATOM 1296 C CA . ILE A 1 178 ? 7.810 2.937 11.521 1.00 98.06 178 ILE A CA 1
ATOM 1297 C C . ILE A 1 178 ? 6.303 2.739 11.357 1.00 98.06 178 ILE A C 1
ATOM 1299 O O . ILE A 1 178 ? 5.553 3.663 11.049 1.00 98.06 178 ILE A O 1
ATOM 1303 N N . TRP A 1 179 ? 5.859 1.503 11.560 1.00 98.62 179 TRP A N 1
ATOM 1304 C CA . TRP A 1 179 ? 4.440 1.178 11.595 1.00 98.62 179 TRP A CA 1
ATOM 1305 C C . TRP A 1 179 ? 3.834 1.530 12.953 1.00 98.62 179 TRP A C 1
ATOM 1307 O O . TRP A 1 179 ? 4.354 1.122 13.991 1.00 98.62 179 TRP A O 1
ATOM 1317 N N . HIS A 1 180 ? 2.690 2.204 12.928 1.00 98.56 180 HIS A N 1
ATOM 1318 C CA . HIS A 1 180 ? 1.910 2.569 14.102 1.00 98.56 180 HIS A CA 1
ATOM 1319 C C . HIS A 1 180 ? 0.650 1.716 14.209 1.00 98.56 180 HIS A C 1
ATOM 1321 O O . HIS A 1 180 ? -0.091 1.548 13.236 1.00 98.56 180 HIS A O 1
ATOM 1327 N N . ARG A 1 181 ? 0.417 1.166 15.403 1.00 98.31 181 ARG A N 1
ATOM 1328 C CA . ARG A 1 181 ? -0.786 0.402 15.736 1.00 98.31 181 ARG A CA 1
ATOM 1329 C C . ARG A 1 181 ? -1.909 1.370 16.080 1.00 98.31 181 ARG A C 1
ATOM 1331 O O . ARG A 1 181 ? -1.802 2.059 17.088 1.00 98.31 181 ARG A O 1
ATOM 1338 N N . VAL A 1 182 ? -2.983 1.395 15.292 1.00 98.56 182 VAL A N 1
ATOM 1339 C CA . VAL A 1 182 ? -4.088 2.338 15.526 1.00 98.56 182 VAL A CA 1
ATOM 1340 C C . VAL A 1 182 ? -4.767 2.046 16.868 1.00 98.56 182 VAL A C 1
ATOM 1342 O O . VAL A 1 182 ? -5.001 0.889 17.224 1.00 98.56 182 VAL A O 1
ATOM 1345 N N . LYS A 1 183 ? -5.089 3.108 17.606 1.00 98.38 183 LYS A N 1
ATOM 1346 C CA . LYS A 1 183 ? -5.741 3.096 18.917 1.00 98.38 183 LYS A CA 1
ATOM 1347 C C . LYS A 1 183 ? -7.009 3.940 18.893 1.00 98.38 183 LYS A C 1
ATOM 1349 O O . LYS A 1 183 ? -7.197 4.804 18.041 1.00 98.38 183 LYS A O 1
ATOM 1354 N N . THR A 1 184 ? -7.877 3.696 19.862 1.00 97.00 184 THR A N 1
ATOM 1355 C CA . THR A 1 184 ? -9.034 4.552 20.138 1.00 97.00 184 THR A CA 1
ATOM 1356 C C . THR A 1 184 ? -8.676 5.621 21.171 1.00 97.00 184 THR A C 1
ATOM 1358 O O . THR A 1 184 ? -7.701 5.484 21.907 1.00 97.00 184 THR A O 1
ATOM 1361 N N . SER A 1 185 ? -9.497 6.667 21.267 1.00 93.56 185 SER A N 1
ATOM 1362 C CA . SER A 1 185 ? -9.380 7.726 22.280 1.00 93.56 185 SER A CA 1
ATOM 1363 C C . SER A 1 185 ? -9.990 7.357 23.641 1.00 93.56 185 SER A C 1
ATOM 1365 O O . SER A 1 185 ? -10.100 8.213 24.520 1.00 93.56 185 SER A O 1
ATOM 1367 N N . LEU A 1 186 ? -10.422 6.103 23.827 1.00 94.75 186 LEU A N 1
ATOM 1368 C CA . LEU A 1 186 ? -10.927 5.628 25.114 1.00 94.75 186 LEU A CA 1
ATOM 1369 C C . LEU A 1 186 ? -9.810 5.630 26.165 1.00 94.75 186 LEU A C 1
ATOM 1371 O O . LEU A 1 186 ? -8.626 5.542 25.840 1.00 94.75 186 LEU A O 1
ATOM 1375 N N . ALA A 1 187 ? -10.190 5.699 27.443 1.00 95.38 187 ALA A N 1
ATOM 1376 C CA . ALA A 1 187 ? -9.239 5.675 28.550 1.00 95.38 187 ALA A CA 1
ATOM 1377 C C . ALA A 1 187 ? -8.288 4.467 28.440 1.00 95.38 187 ALA A C 1
ATOM 1379 O O . ALA A 1 187 ? -8.724 3.333 28.250 1.00 95.38 187 ALA A O 1
ATOM 1380 N N . GLY A 1 188 ? -6.982 4.728 28.542 1.00 94.06 188 GLY A N 1
ATOM 1381 C CA . GLY A 1 188 ? -5.934 3.722 28.335 1.00 94.06 188 GLY A CA 1
ATOM 1382 C C . GLY A 1 188 ? -5.488 3.539 26.879 1.00 94.06 188 GLY A C 1
ATOM 1383 O O . GLY A 1 188 ? -4.566 2.763 26.641 1.00 94.06 188 GLY A O 1
ATOM 1384 N N . ASN A 1 189 ? -6.082 4.265 25.924 1.00 95.25 189 ASN A N 1
ATOM 1385 C CA . ASN A 1 189 ? -5.798 4.203 24.486 1.00 95.25 189 ASN A CA 1
ATOM 1386 C C . ASN A 1 189 ? -5.725 2.755 23.960 1.00 95.25 189 ASN A C 1
ATOM 1388 O O . ASN A 1 189 ? -4.673 2.338 23.457 1.00 95.25 189 ASN A O 1
ATOM 1392 N N . PRO A 1 190 ? -6.797 1.951 24.116 1.00 97.44 190 PRO A N 1
ATOM 1393 C CA . PRO A 1 190 ? -6.787 0.575 23.645 1.00 97.44 190 PRO A CA 1
ATOM 1394 C C . PRO A 1 190 ? -6.682 0.541 22.118 1.00 97.44 190 PRO A C 1
ATOM 1396 O O . PRO A 1 190 ? -7.102 1.482 21.436 1.00 97.44 190 PRO A O 1
ATOM 1399 N N . ASN A 1 191 ? -6.131 -0.550 21.588 1.00 98.06 191 ASN A N 1
ATOM 1400 C CA . ASN A 1 191 ? -6.023 -0.763 20.148 1.00 98.06 191 ASN A CA 1
ATOM 1401 C C . ASN A 1 191 ? -7.401 -0.714 19.473 1.00 98.06 191 ASN A C 1
ATOM 1403 O O . ASN A 1 191 ? -8.413 -1.109 20.054 1.00 98.06 191 ASN A O 1
ATOM 1407 N N . LEU A 1 192 ? -7.431 -0.222 18.236 1.00 98.06 192 LEU A N 1
ATOM 1408 C CA . LEU A 1 192 ? -8.589 -0.365 17.369 1.00 98.06 192 LEU A CA 1
ATOM 1409 C C . LEU A 1 192 ? -8.543 -1.755 16.726 1.00 98.06 192 LEU A C 1
ATOM 1411 O O . LEU A 1 192 ? -7.747 -2.002 15.818 1.00 98.06 192 LEU A O 1
ATOM 1415 N N . ASP A 1 193 ? -9.405 -2.640 17.214 1.00 95.94 193 ASP A N 1
ATOM 1416 C CA . ASP A 1 193 ? -9.513 -4.024 16.757 1.00 95.94 193 ASP A CA 1
ATOM 1417 C C . ASP A 1 193 ? -10.770 -4.233 15.895 1.00 95.94 193 ASP A C 1
ATOM 1419 O O . ASP A 1 193 ? -11.603 -3.337 15.737 1.00 95.94 193 ASP A O 1
ATOM 1423 N N . ASN A 1 194 ? -10.921 -5.439 15.337 1.00 95.31 194 ASN A N 1
ATOM 1424 C CA . ASN A 1 194 ? -12.068 -5.839 14.512 1.00 95.31 194 ASN A CA 1
ATOM 1425 C C . ASN A 1 194 ? -12.288 -4.969 13.261 1.00 95.31 194 ASN A C 1
ATOM 1427 O O . ASN A 1 194 ? -13.401 -4.892 12.738 1.00 95.31 194 ASN A O 1
ATOM 1431 N N . VAL A 1 195 ? -11.238 -4.323 12.750 1.00 96.44 195 VAL A N 1
ATOM 1432 C CA . VAL A 1 195 ? -11.315 -3.518 11.527 1.00 96.44 195 VAL A CA 1
ATOM 1433 C C . VAL A 1 195 ? -11.517 -4.431 10.322 1.00 96.44 195 VAL A C 1
ATOM 1435 O O . VAL A 1 195 ? -10.766 -5.382 10.105 1.00 96.44 195 VAL A O 1
ATOM 1438 N N . VAL A 1 196 ? -12.521 -4.149 9.498 1.00 93.44 196 VAL A N 1
ATOM 1439 C CA . VAL A 1 196 ? -12.789 -4.879 8.247 1.00 93.44 196 VAL A CA 1
ATOM 1440 C C . VAL A 1 196 ? -12.324 -4.105 7.023 1.00 93.44 196 VAL A C 1
ATOM 1442 O O . VAL A 1 196 ? -11.848 -4.716 6.068 1.00 93.44 196 VAL A O 1
ATOM 1445 N N . ALA A 1 197 ? -12.341 -2.774 7.090 1.00 93.69 197 ALA A N 1
ATOM 1446 C CA . ALA A 1 197 ? -11.804 -1.917 6.046 1.00 93.69 197 ALA A CA 1
ATOM 1447 C C . ALA A 1 197 ? -11.158 -0.657 6.623 1.00 93.69 197 ALA A C 1
ATOM 1449 O O . ALA A 1 197 ? -11.646 -0.097 7.600 1.00 93.69 197 ALA A O 1
ATOM 1450 N N . MET A 1 198 ? -10.088 -0.187 5.981 1.00 96.44 198 MET A N 1
ATOM 1451 C CA . MET A 1 198 ? -9.463 1.103 6.270 1.00 96.44 198 MET A CA 1
ATOM 1452 C C . MET A 1 198 ? -9.141 1.833 4.967 1.00 96.44 198 MET A C 1
ATOM 1454 O O . MET A 1 198 ? -8.602 1.247 4.027 1.00 96.44 198 MET A O 1
ATOM 1458 N N . ARG A 1 199 ? -9.508 3.109 4.892 1.00 96.31 199 ARG A N 1
ATOM 1459 C CA . ARG A 1 199 ? -9.419 3.960 3.696 1.00 96.31 199 ARG A CA 1
ATOM 1460 C C . ARG A 1 199 ? -9.095 5.391 4.101 1.00 96.31 199 ARG A C 1
ATOM 1462 O O . ARG A 1 199 ? -9.056 5.705 5.285 1.00 96.31 199 ARG A O 1
ATOM 1469 N N . GLY A 1 200 ? -8.881 6.275 3.132 1.00 96.06 200 GLY A N 1
ATOM 1470 C CA . GLY A 1 200 ? -8.749 7.692 3.435 1.00 96.06 200 GLY A CA 1
ATOM 1471 C C . GLY A 1 200 ? -8.252 8.553 2.289 1.00 96.06 200 GLY A C 1
ATOM 1472 O O . GLY A 1 200 ? -8.383 8.216 1.117 1.00 96.06 200 GLY A O 1
ATOM 1473 N N . THR A 1 201 ? -7.686 9.688 2.672 1.00 96.12 201 THR A N 1
ATOM 1474 C CA . THR A 1 201 ? -7.204 10.770 1.815 1.00 96.12 201 THR A CA 1
ATOM 1475 C C . THR A 1 201 ? -5.747 11.096 2.177 1.00 96.12 201 THR A C 1
ATOM 1477 O O . THR A 1 201 ? -5.144 10.433 3.037 1.00 96.12 201 THR A O 1
ATOM 1480 N N . PRO A 1 202 ? -5.113 12.099 1.544 1.00 96.25 202 PRO A N 1
ATOM 1481 C CA . PRO A 1 202 ? -3.801 12.563 1.981 1.00 96.25 202 PRO A CA 1
ATOM 1482 C C . PRO A 1 202 ? -3.765 13.025 3.447 1.00 96.25 202 PRO A C 1
ATOM 1484 O O . PRO A 1 202 ? -2.730 12.849 4.087 1.00 96.25 202 PRO A O 1
ATOM 1487 N N . ASN A 1 203 ? -4.875 13.513 4.017 1.00 96.88 203 ASN A N 1
ATOM 1488 C CA . ASN A 1 203 ? -4.901 14.137 5.350 1.00 96.88 203 ASN A CA 1
ATOM 1489 C C . ASN A 1 203 ? -5.783 13.443 6.395 1.00 96.88 203 ASN A C 1
ATOM 1491 O O . ASN A 1 203 ? -5.636 13.747 7.574 1.00 96.88 203 ASN A O 1
ATOM 1495 N N . ALA A 1 204 ? -6.624 12.487 6.003 1.00 97.38 204 ALA A N 1
ATOM 1496 C CA . ALA A 1 204 ? -7.471 11.741 6.930 1.00 97.38 204 ALA A CA 1
ATOM 1497 C C . ALA A 1 204 ? -7.492 10.248 6.595 1.00 97.38 204 ALA A C 1
ATOM 1499 O O . ALA A 1 204 ? -7.314 9.856 5.441 1.00 97.38 204 ALA A O 1
ATOM 1500 N N . LEU A 1 205 ? -7.718 9.415 7.604 1.00 98.31 205 LEU A N 1
ATOM 1501 C CA . LEU A 1 205 ? -8.048 8.001 7.464 1.00 98.31 205 LEU A CA 1
ATOM 1502 C C . LEU A 1 205 ? -9.378 7.725 8.163 1.00 98.31 205 LEU A C 1
ATOM 1504 O O . LEU A 1 205 ? -9.765 8.423 9.103 1.00 98.31 205 LEU A O 1
ATOM 1508 N N . PHE A 1 206 ? -10.059 6.683 7.708 1.00 97.69 206 PHE A N 1
ATOM 1509 C CA . PHE A 1 206 ? -11.187 6.108 8.412 1.00 97.69 206 PHE A CA 1
ATOM 1510 C C . PHE A 1 206 ? -11.138 4.585 8.383 1.00 97.69 206 PHE A C 1
ATOM 1512 O O . PHE A 1 206 ? -10.600 3.981 7.450 1.00 97.69 206 PHE A O 1
ATOM 1519 N N . ALA A 1 207 ? -11.726 3.969 9.401 1.00 97.69 207 ALA A N 1
ATOM 1520 C CA . ALA A 1 207 ? -11.855 2.529 9.538 1.00 97.69 207 ALA A CA 1
ATOM 1521 C C . ALA A 1 207 ? -13.314 2.140 9.796 1.00 97.69 207 ALA A C 1
ATOM 1523 O O . ALA A 1 207 ? -14.009 2.808 10.559 1.00 97.69 207 ALA A O 1
ATOM 1524 N N . LEU A 1 208 ? -13.745 1.049 9.165 1.00 96.06 208 LEU A N 1
ATOM 1525 C CA . LEU A 1 208 ? -15.002 0.353 9.425 1.00 96.06 208 LEU A CA 1
ATOM 1526 C C . LEU A 1 208 ? -14.693 -0.907 10.232 1.00 96.06 208 LEU A C 1
ATOM 1528 O O . LEU A 1 208 ? -13.844 -1.703 9.818 1.00 96.06 208 LEU A O 1
ATOM 1532 N N . THR A 1 209 ? -15.378 -1.102 11.351 1.00 95.25 209 THR A N 1
ATOM 1533 C CA . THR A 1 209 ? -15.300 -2.325 12.160 1.00 95.25 209 THR A CA 1
ATOM 1534 C C . THR A 1 209 ? -16.406 -3.313 11.793 1.00 95.25 209 THR A C 1
ATOM 1536 O O . THR A 1 209 ? -17.413 -2.943 11.188 1.00 95.25 209 THR A O 1
ATOM 1539 N N . SER A 1 210 ? -16.233 -4.586 12.155 1.00 92.00 210 SER A N 1
ATOM 1540 C CA . SER A 1 210 ? -17.208 -5.650 11.860 1.00 92.00 210 SER A CA 1
ATOM 1541 C C . SER A 1 210 ? -18.570 -5.464 12.542 1.00 92.00 210 SER A C 1
ATOM 1543 O O . SER A 1 210 ? -19.565 -6.019 12.082 1.00 92.00 210 SER A O 1
ATOM 1545 N N . ASP A 1 211 ? -18.641 -4.659 13.607 1.00 91.44 211 ASP A N 1
ATOM 1546 C CA . ASP A 1 211 ? -19.887 -4.247 14.269 1.00 91.44 211 ASP A CA 1
ATOM 1547 C C . ASP A 1 211 ? -20.513 -2.979 13.654 1.00 91.44 211 ASP A C 1
ATOM 1549 O O . ASP A 1 211 ? -21.470 -2.428 14.198 1.00 91.44 211 ASP A O 1
ATOM 1553 N N . GLY A 1 212 ? -19.991 -2.510 12.516 1.00 90.81 212 GLY A N 1
ATOM 1554 C CA . GLY A 1 212 ? -20.557 -1.407 11.742 1.00 90.81 212 GLY A CA 1
ATOM 1555 C C . GLY A 1 212 ? -20.200 -0.008 12.246 1.00 90.81 212 GLY A C 1
ATOM 1556 O O . GLY A 1 212 ? -20.793 0.966 11.779 1.00 90.81 212 GLY A O 1
ATOM 1557 N N . LYS A 1 213 ? -19.249 0.134 13.178 1.00 95.75 213 LYS A N 1
ATOM 1558 C CA . LYS A 1 213 ? -18.787 1.453 13.636 1.00 95.75 213 LYS A CA 1
ATOM 1559 C C . LYS A 1 213 ? -17.763 2.048 12.676 1.00 95.75 213 LYS A C 1
ATOM 1561 O O . LYS A 1 213 ? -16.960 1.343 12.065 1.00 95.75 213 LYS A O 1
ATOM 1566 N N . LEU A 1 214 ? -17.779 3.376 12.590 1.00 96.75 214 LEU A N 1
ATOM 1567 C CA . LEU A 1 214 ? -16.805 4.162 11.844 1.00 96.75 214 LEU A CA 1
ATOM 1568 C C . LEU A 1 214 ? -15.913 4.947 12.804 1.00 96.75 214 LEU A C 1
ATOM 1570 O O . LEU A 1 214 ? -16.399 5.602 13.724 1.00 96.75 214 LEU A O 1
ATOM 1574 N N . TYR A 1 215 ? -14.612 4.904 12.544 1.00 97.81 215 TYR A N 1
ATOM 1575 C CA . TYR A 1 215 ? -13.590 5.671 13.251 1.00 97.81 215 TYR A CA 1
ATOM 1576 C C . TYR A 1 215 ? -12.852 6.541 12.244 1.00 97.81 215 TYR A C 1
ATOM 1578 O O . TYR A 1 215 ? -12.511 6.053 11.171 1.00 97.81 215 TYR A O 1
ATOM 1586 N N . THR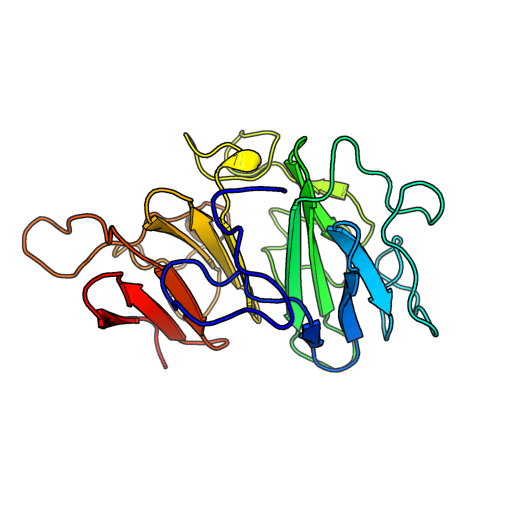 A 1 216 ? -12.583 7.799 12.581 1.00 97.19 216 THR A N 1
ATOM 1587 C CA . THR A 1 216 ? -11.886 8.760 11.711 1.00 97.19 216 THR A CA 1
ATOM 1588 C C . THR A 1 216 ? -10.763 9.446 12.474 1.00 97.19 216 THR A C 1
ATOM 1590 O O . THR A 1 216 ? -10.928 9.754 13.654 1.00 97.19 216 THR A O 1
ATOM 1593 N N . TRP A 1 217 ? -9.637 9.714 11.817 1.00 97.81 217 TRP A N 1
ATOM 1594 C CA . TRP A 1 217 ? -8.530 10.473 12.402 1.00 97.81 217 TRP A CA 1
ATOM 1595 C C . TRP A 1 217 ? -7.665 11.133 11.322 1.00 97.81 217 TRP A C 1
ATOM 1597 O O . TRP A 1 217 ? -7.677 10.730 10.157 1.00 97.81 217 TRP A O 1
ATOM 1607 N N . GLY A 1 218 ? -6.887 12.135 11.728 1.00 96.62 218 GLY A N 1
ATOM 1608 C CA . GLY A 1 218 ? -6.030 12.940 10.859 1.00 96.62 218 GLY A CA 1
ATOM 1609 C C . GLY A 1 218 ? -6.292 14.434 11.040 1.00 96.62 218 GLY A C 1
ATOM 1610 O O . GLY A 1 218 ? -6.969 14.842 11.982 1.00 96.62 218 GLY A O 1
ATOM 1611 N N . THR A 1 219 ? -5.736 15.251 10.150 1.00 95.25 219 THR A N 1
ATOM 1612 C CA . THR A 1 219 ? -5.906 16.717 10.156 1.00 95.25 219 THR A CA 1
ATOM 1613 C C . THR A 1 219 ? -6.980 17.213 9.186 1.00 95.25 219 THR A C 1
ATOM 1615 O O . THR A 1 219 ? -7.107 18.423 9.007 1.00 95.25 219 THR A O 1
ATOM 1618 N N . GLY A 1 220 ? -7.643 16.304 8.469 1.00 71.31 220 GLY A N 1
ATOM 1619 C CA . GLY A 1 220 ? -8.658 16.606 7.457 1.00 71.31 220 GLY A CA 1
ATOM 1620 C C . GLY A 1 220 ? -10.050 16.174 7.874 1.00 71.31 220 GLY A C 1
ATOM 1621 O O . GLY A 1 220 ? -10.151 15.338 8.798 1.00 71.31 220 GLY A O 1
#

Secondary structure (DSSP, 8-state):
--SS--B-GGG---TTTB---SEEEETTEEEEE-TTS-EEEEETT-STTSSS-EEEEEE-SGGGT----S-EEEEEEEESSSS-EEEEEEESS-EEEEESTTSSS-TTT--SSS-EE--BTTBTTSSPTT--GGGEEEEEEETTEEEEEETT--EEEEESSTT--SSSPPPSTTGGGS-EE-B-SSTT--B--SEEEEEE-SSEEEEEETTS-EEEEE--

Foldseek 3Di:
DFAQAPQEDPRPDALLRYQDCQWDDDDFKIKHQDPVRWIWIFGALTAQQQHHGHHDTDTCDVVRVLDDDAAWHDKEKEADDNQGIKIWTQHQQAIKIAHHAQFFAHCVQPVGRHIDFTDFPNRRRNDAPPDGSSQWSDWYTYGQKIWTAGNFQWTKIQGQAQQELQQPDGRDPVRNRHIHTHFDPPPVGHGDTQWSDKYDYRHKIWTAHPVGDIDIDGND